Protein AF-A0A1R1SJZ9-F1 (afdb_monomer_lite)

Organism: NCBI:txid1331668

Foldseek 3Di:
DDPVVLLVVLVVLLVVLVVLVVQLVVLVVVLVVLVVVLVVVVVCVVVVHDDPPPPVNVVSVVSNVVSVVSSVVSLLVSLLSLLLLLQSLQLLLCCLLVVNDDDPLSSCLLPAPDADDPVSVVPADDQDVVLFVVLQVLVVCLDDPPPDDPPPVSVVSVVVSCVSLQLQQWDWDQDPVRGIGTHHHRHSSSSQSNQAGVCCVQQVHRDDDDPVVLVSSLVLADVVLSVQLVVLVVLLVLLVVLSVVLVVVVPDPDDDDPVRVVSNVVSVVSVSCNSVSSSSNSVSSSVCSVVSNVSNVVVVVD

Radius of gyration: 23.88 Å; chains: 1; bounding box: 53×63×73 Å

pLDDT: mean 87.99, std 10.99, range [37.38, 97.81]

Sequence (302 aa):
MTADEIDRFLSSMARASDLLLRESNAEEHRRDELNDLNEALIQRRANGQGSMADPDSVLLSVRLRLATDAATRQRNAAREFVSWWADAATVAWRGAALGTPVQYARLAGAAPETLLADEEFAALPKIDEHTRQLVELSASLASPPYPRPAKGDTEDLVAMTEDLASRSGLRIRVNNAGDVEAVEGEDPEARRCRLWGDFWVEHRIPALPGPEDLEELFTRAPSDIGTRLRAATKAVVGAVVAASRMDEMESKEAAWTAEEIEDYDRLMEQWCGLTVMLADYARIITKSLPALRSVGSEGASA

Structure (mmCIF, N/CA/C/O backbone):
data_AF-A0A1R1SJZ9-F1
#
_entry.id   AF-A0A1R1SJZ9-F1
#
loop_
_atom_site.group_PDB
_atom_site.id
_atom_site.type_symbol
_atom_site.label_atom_id
_atom_site.label_alt_id
_atom_site.label_comp_id
_atom_site.label_asym_id
_atom_site.label_entity_id
_atom_site.label_seq_id
_atom_site.pdbx_PDB_ins_code
_atom_site.Cartn_x
_atom_site.Cartn_y
_atom_site.Cartn_z
_atom_site.occupancy
_atom_site.B_iso_or_equiv
_atom_site.auth_seq_id
_atom_site.auth_comp_id
_atom_site.auth_asym_id
_atom_site.auth_atom_id
_atom_site.pdbx_PDB_model_num
ATOM 1 N N . MET A 1 1 ? -19.985 -2.431 13.659 1.00 87.25 1 MET A N 1
ATOM 2 C CA . MET A 1 1 ? -20.340 -3.457 12.654 1.00 87.25 1 MET A CA 1
ATOM 3 C C . MET A 1 1 ? -20.472 -4.805 13.339 1.00 87.25 1 MET A C 1
ATOM 5 O O . MET A 1 1 ? -19.803 -5.027 14.344 1.00 87.25 1 MET A O 1
ATOM 9 N N . THR A 1 2 ? -21.332 -5.680 12.828 1.00 91.25 2 THR A N 1
ATOM 10 C CA . THR A 1 2 ? -21.453 -7.072 13.291 1.00 91.25 2 THR A CA 1
ATOM 11 C C . THR A 1 2 ? -20.303 -7.934 12.755 1.00 91.25 2 THR A C 1
ATOM 13 O O . THR A 1 2 ? -19.638 -7.565 11.785 1.00 91.25 2 THR A O 1
ATOM 16 N N . ALA A 1 3 ? -20.064 -9.096 13.370 1.00 91.12 3 ALA A N 1
ATOM 17 C CA . ALA A 1 3 ? -19.046 -10.046 12.912 1.00 91.12 3 ALA A CA 1
ATOM 18 C C . ALA A 1 3 ? -19.272 -10.477 11.447 1.00 91.12 3 ALA A C 1
ATOM 20 O O . ALA A 1 3 ? -18.339 -10.445 10.646 1.00 91.12 3 ALA A O 1
ATOM 21 N N . ASP A 1 4 ? -20.523 -10.764 11.078 1.00 92.44 4 ASP A N 1
ATOM 22 C CA . ASP A 1 4 ? -20.905 -11.177 9.722 1.00 92.44 4 ASP A CA 1
ATOM 23 C C . ASP A 1 4 ? -20.733 -10.059 8.682 1.00 92.44 4 ASP A C 1
ATOM 25 O O . ASP A 1 4 ? -20.442 -10.314 7.511 1.00 92.44 4 ASP A O 1
ATOM 29 N N . GLU A 1 5 ? -20.933 -8.796 9.071 1.00 94.38 5 GLU A N 1
ATOM 30 C CA . GLU A 1 5 ? -20.647 -7.646 8.205 1.00 94.38 5 GLU A CA 1
ATOM 31 C C . GLU A 1 5 ? -19.151 -7.520 7.923 1.00 94.38 5 GLU A C 1
ATOM 33 O O . GLU A 1 5 ? -18.768 -7.333 6.769 1.00 94.38 5 GLU A O 1
ATOM 38 N N . ILE A 1 6 ? -18.315 -7.673 8.953 1.00 94.88 6 ILE A N 1
ATOM 39 C CA . ILE A 1 6 ? -16.854 -7.614 8.824 1.00 94.88 6 ILE A CA 1
ATOM 40 C C . ILE A 1 6 ? -16.356 -8.753 7.927 1.00 94.88 6 ILE A C 1
ATOM 42 O O . ILE A 1 6 ? -15.564 -8.515 7.016 1.00 94.88 6 ILE A O 1
ATOM 46 N N . ASP A 1 7 ? -16.858 -9.974 8.119 1.00 94.94 7 ASP A N 1
ATOM 47 C CA . ASP A 1 7 ? -16.424 -11.135 7.333 1.00 94.94 7 ASP A CA 1
ATOM 48 C C . ASP A 1 7 ? -16.806 -11.000 5.859 1.00 94.94 7 ASP A C 1
ATOM 50 O O . ASP A 1 7 ? -15.996 -11.290 4.972 1.00 94.94 7 ASP A O 1
ATOM 54 N N . ARG A 1 8 ? -18.020 -10.508 5.572 1.00 96.19 8 ARG A N 1
ATOM 55 C CA . ARG A 1 8 ? -18.454 -10.220 4.197 1.00 96.19 8 ARG A CA 1
ATOM 56 C C . ARG A 1 8 ? -17.623 -9.112 3.563 1.00 96.19 8 ARG A C 1
AT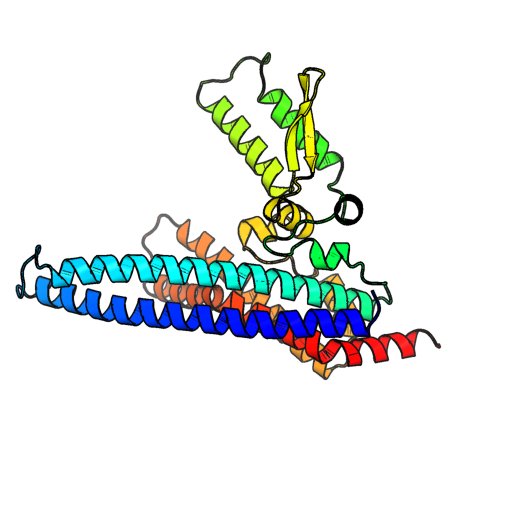OM 58 O O . ARG A 1 8 ? -17.246 -9.252 2.398 1.00 96.19 8 ARG A O 1
ATOM 65 N N . PHE A 1 9 ? -17.332 -8.052 4.316 1.00 95.75 9 PHE A N 1
ATOM 66 C CA . PHE A 1 9 ? -16.515 -6.932 3.860 1.00 95.75 9 PHE A CA 1
ATOM 67 C C . PHE A 1 9 ? -15.104 -7.399 3.480 1.00 95.75 9 PHE A C 1
ATOM 69 O O . PHE A 1 9 ? -14.718 -7.279 2.318 1.00 95.75 9 PHE A O 1
ATOM 76 N N . LEU A 1 10 ? -14.387 -8.056 4.398 1.00 96.94 10 LEU A N 1
ATOM 77 C CA . LEU A 1 10 ? -13.033 -8.565 4.147 1.00 96.94 10 LEU A CA 1
ATOM 78 C C . LEU A 1 10 ? -12.998 -9.636 3.052 1.00 96.94 10 LEU A C 1
ATOM 80 O O . LEU A 1 10 ? -12.082 -9.654 2.234 1.00 96.94 10 LEU A O 1
ATOM 84 N N . SER A 1 11 ? -14.014 -10.500 2.975 1.00 97.12 11 SER A N 1
ATOM 85 C CA . SER A 1 11 ? -14.128 -11.473 1.881 1.00 97.12 11 SER A CA 1
ATOM 86 C C . SER A 1 11 ? -14.332 -10.797 0.523 1.00 97.12 11 SER A C 1
ATOM 88 O O . SER A 1 11 ? -13.889 -11.319 -0.499 1.00 97.12 11 SER A O 1
ATOM 90 N N . SER A 1 12 ? -15.017 -9.650 0.485 1.00 97.12 12 SER A N 1
ATOM 91 C CA . SER A 1 12 ? -15.167 -8.857 -0.736 1.00 97.12 12 SER A CA 1
ATOM 92 C C . SER A 1 12 ? -13.863 -8.179 -1.133 1.00 97.12 12 SER A C 1
ATOM 94 O O . SER A 1 12 ? -13.496 -8.241 -2.305 1.00 97.12 12 SER A O 1
ATOM 96 N N . MET A 1 13 ? -13.134 -7.620 -0.164 1.00 97.44 13 MET A N 1
ATOM 97 C CA . MET A 1 13 ? -11.795 -7.074 -0.395 1.00 97.44 13 MET A CA 1
ATOM 98 C C . MET A 1 13 ? -10.850 -8.149 -0.927 1.00 97.44 13 MET A C 1
ATOM 100 O O . MET A 1 13 ? -10.198 -7.921 -1.932 1.00 97.44 13 MET A O 1
ATOM 104 N N . ALA A 1 14 ? -10.850 -9.352 -0.346 1.00 97.69 14 ALA A N 1
ATOM 105 C CA . ALA A 1 14 ? -10.024 -10.461 -0.821 1.00 97.69 14 ALA A CA 1
ATOM 106 C C . ALA A 1 14 ? -10.267 -10.779 -2.308 1.00 97.69 14 ALA A C 1
ATOM 108 O O . ALA A 1 14 ? -9.317 -10.921 -3.073 1.00 97.69 14 ALA A O 1
ATOM 109 N N . ARG A 1 15 ? -11.536 -10.836 -2.742 1.00 97.81 15 ARG A N 1
ATOM 110 C CA . ARG A 1 15 ? -11.885 -11.076 -4.155 1.00 97.81 15 ARG A CA 1
ATOM 111 C C . ARG A 1 15 ? -11.443 -9.937 -5.074 1.00 97.81 15 ARG A C 1
ATOM 113 O O . ARG A 1 15 ? -10.975 -10.208 -6.175 1.00 97.81 15 ARG A O 1
ATOM 120 N N . ALA A 1 16 ? -11.616 -8.690 -4.642 1.00 96.69 16 ALA A N 1
ATOM 121 C CA . ALA A 1 16 ? -11.205 -7.518 -5.411 1.00 96.69 16 ALA A CA 1
ATOM 122 C C . ALA A 1 16 ? -9.672 -7.420 -5.519 1.00 96.69 16 ALA A C 1
ATOM 124 O O . ALA A 1 16 ? -9.153 -7.215 -6.612 1.00 96.69 16 ALA A O 1
ATOM 125 N N . SER A 1 17 ? -8.949 -7.674 -4.426 1.00 96.75 17 SER A N 1
ATOM 126 C CA . SER A 1 17 ? -7.485 -7.766 -4.403 1.00 96.75 17 SER A CA 1
ATOM 127 C C . SER A 1 17 ? -6.975 -8.859 -5.338 1.00 96.75 17 SER A C 1
ATOM 129 O O . SER A 1 17 ? -6.055 -8.622 -6.113 1.00 96.75 17 SER A O 1
ATOM 131 N N . ASP A 1 18 ? -7.591 -10.047 -5.319 1.00 96.69 18 ASP A N 1
ATOM 132 C CA . ASP A 1 18 ? -7.216 -11.145 -6.217 1.00 96.69 18 ASP A CA 1
ATOM 133 C C . ASP A 1 18 ? -7.413 -10.780 -7.698 1.00 96.69 18 ASP A C 1
ATOM 135 O O . ASP A 1 18 ? -6.650 -11.244 -8.544 1.00 96.69 18 ASP A O 1
ATOM 139 N N . LEU A 1 19 ? -8.429 -9.974 -8.024 1.00 96.62 19 LEU A N 1
ATOM 140 C CA . LEU A 1 19 ? -8.647 -9.470 -9.380 1.00 96.62 19 LEU A CA 1
ATOM 141 C C . LEU A 1 19 ? -7.562 -8.458 -9.772 1.00 96.62 19 LEU A C 1
ATOM 143 O O . LEU A 1 19 ? -6.899 -8.662 -10.785 1.00 96.62 19 LEU A O 1
ATOM 147 N N . LEU A 1 20 ? -7.329 -7.434 -8.945 1.00 95.25 20 LEU A N 1
ATOM 148 C CA . LEU A 1 20 ? -6.328 -6.394 -9.214 1.00 95.25 20 LEU A CA 1
ATOM 149 C C . LEU A 1 20 ? -4.909 -6.959 -9.328 1.00 95.25 20 LEU A C 1
ATOM 151 O O . LEU A 1 20 ? -4.155 -6.548 -10.203 1.00 95.25 20 LEU A O 1
ATOM 155 N N . LEU A 1 21 ? -4.546 -7.940 -8.497 1.00 96.38 21 LEU A N 1
ATOM 156 C CA . LEU A 1 21 ? -3.250 -8.616 -8.601 1.00 96.38 21 LEU A CA 1
ATOM 157 C C . LEU A 1 21 ? -3.096 -9.358 -9.934 1.00 96.38 21 LEU A C 1
ATOM 159 O O . LEU A 1 21 ? -2.026 -9.328 -10.533 1.00 96.38 21 LEU A O 1
ATOM 163 N N . ARG A 1 22 ? -4.158 -10.005 -10.434 1.00 96.56 22 ARG A N 1
ATOM 164 C CA . ARG A 1 22 ? -4.118 -10.660 -11.753 1.00 96.56 22 ARG A CA 1
ATOM 165 C C . ARG A 1 22 ? -4.004 -9.648 -12.885 1.00 96.56 22 ARG A C 1
ATOM 167 O O . ARG A 1 22 ? -3.258 -9.899 -13.824 1.00 96.56 22 ARG A O 1
ATOM 174 N N . GLU A 1 23 ? -4.733 -8.538 -12.802 1.00 95.50 23 GLU A N 1
ATOM 175 C CA . GLU A 1 23 ? -4.658 -7.453 -13.786 1.00 95.50 23 GLU A CA 1
ATOM 176 C C . GLU A 1 23 ? -3.263 -6.814 -13.800 1.00 95.50 23 GLU A C 1
ATOM 178 O O . GLU A 1 23 ? -2.683 -6.647 -14.870 1.00 95.50 23 GLU A O 1
ATOM 183 N N . SER A 1 24 ? -2.679 -6.557 -12.625 1.00 94.56 24 SER A N 1
ATOM 184 C CA . SER A 1 24 ? -1.301 -6.071 -12.485 1.00 94.56 24 SER A CA 1
ATOM 185 C C . SER A 1 24 ? -0.297 -7.030 -13.125 1.00 94.56 24 SER A C 1
ATOM 187 O O . SER A 1 24 ? 0.498 -6.609 -13.959 1.00 94.56 24 SER A O 1
ATOM 189 N N . ASN A 1 25 ? -0.377 -8.327 -12.808 1.00 94.62 25 ASN A N 1
ATOM 190 C CA . ASN A 1 25 ? 0.527 -9.332 -13.375 1.00 94.62 25 ASN A CA 1
ATOM 191 C C . ASN A 1 25 ? 0.383 -9.455 -14.901 1.00 94.62 25 ASN A C 1
ATOM 193 O O . ASN A 1 25 ? 1.364 -9.700 -15.598 1.00 94.62 25 ASN A O 1
ATOM 197 N N . ALA A 1 26 ? -0.833 -9.303 -15.435 1.00 95.00 26 ALA A N 1
ATOM 198 C CA . ALA A 1 26 ? -1.068 -9.349 -16.876 1.00 95.00 26 ALA A CA 1
ATOM 199 C C . ALA A 1 26 ? -0.423 -8.156 -17.602 1.00 95.00 26 ALA A C 1
ATOM 201 O O . ALA A 1 26 ? 0.173 -8.336 -18.665 1.00 95.00 26 ALA A O 1
ATOM 202 N N . GLU A 1 27 ? -0.507 -6.953 -17.028 1.00 94.19 27 GLU A N 1
ATOM 203 C CA . GLU A 1 27 ? 0.146 -5.765 -17.590 1.00 94.19 27 GLU A CA 1
ATOM 204 C C . GLU A 1 27 ? 1.673 -5.807 -17.438 1.00 94.19 27 GLU A C 1
ATOM 206 O O . GLU A 1 27 ? 2.385 -5.396 -18.354 1.00 94.19 27 GLU A O 1
ATOM 211 N N . GLU A 1 28 ? 2.194 -6.353 -16.334 1.00 93.56 28 GLU A N 1
ATOM 212 C CA . GLU A 1 28 ? 3.632 -6.610 -16.174 1.00 93.56 28 GLU A CA 1
ATOM 213 C C . GLU A 1 28 ? 4.141 -7.584 -17.239 1.00 93.56 28 GLU A C 1
ATOM 215 O O . GLU A 1 28 ? 5.093 -7.268 -17.947 1.00 93.56 28 GLU A O 1
ATOM 220 N N . HIS A 1 29 ? 3.442 -8.702 -17.452 1.00 94.94 29 HIS A N 1
ATOM 221 C CA . HIS A 1 29 ? 3.811 -9.662 -18.490 1.00 94.94 29 HIS A CA 1
ATOM 222 C C . HIS A 1 29 ? 3.820 -9.028 -19.888 1.00 94.94 29 HIS A C 1
ATOM 224 O O . HIS A 1 29 ? 4.768 -9.198 -20.651 1.00 94.94 29 HIS A O 1
ATOM 230 N N . ARG A 1 30 ? 2.799 -8.223 -20.206 1.00 94.19 30 ARG A N 1
ATOM 231 C CA . ARG A 1 30 ? 2.724 -7.479 -21.470 1.00 94.19 30 ARG A CA 1
ATOM 232 C C . ARG A 1 30 ? 3.883 -6.490 -21.635 1.00 94.19 30 ARG A C 1
ATOM 234 O O . ARG A 1 30 ? 4.387 -6.316 -22.748 1.00 94.19 30 ARG A O 1
ATOM 241 N N . ARG A 1 31 ? 4.267 -5.785 -20.566 1.00 95.69 31 ARG A N 1
ATOM 242 C CA . ARG A 1 31 ? 5.423 -4.877 -20.569 1.00 95.69 31 ARG A CA 1
ATOM 243 C C . ARG A 1 31 ? 6.701 -5.656 -20.863 1.00 95.69 31 ARG A C 1
ATOM 245 O O . ARG A 1 31 ? 7.465 -5.215 -21.716 1.00 95.69 31 ARG A O 1
ATOM 252 N N . ASP A 1 32 ? 6.899 -6.791 -20.202 1.00 95.88 32 ASP A N 1
ATOM 253 C CA . ASP A 1 32 ? 8.109 -7.605 -20.332 1.00 95.88 32 ASP A CA 1
ATOM 254 C C . ASP A 1 32 ? 8.244 -8.174 -21.752 1.00 95.88 32 ASP A C 1
ATOM 256 O O . ASP A 1 32 ? 9.287 -8.009 -22.377 1.00 95.88 32 ASP A O 1
ATOM 260 N N . GLU A 1 33 ? 7.156 -8.685 -22.342 1.00 96.06 33 GLU A N 1
ATOM 261 C CA . GLU A 1 33 ? 7.137 -9.117 -23.749 1.00 96.06 33 GLU A CA 1
ATOM 262 C C . GLU A 1 33 ? 7.560 -7.996 -24.717 1.00 96.06 33 GLU A C 1
ATOM 264 O O . GLU A 1 33 ? 8.323 -8.210 -25.663 1.00 96.06 33 GLU A O 1
ATOM 269 N N . LEU A 1 34 ? 7.055 -6.775 -24.507 1.00 94.38 34 LEU A N 1
ATOM 270 C CA . LEU A 1 34 ? 7.412 -5.623 -25.338 1.00 94.38 34 LEU A CA 1
ATOM 271 C C . LEU A 1 34 ? 8.847 -5.152 -25.083 1.00 94.38 34 LEU A C 1
ATOM 273 O O . LEU A 1 34 ? 9.485 -4.649 -26.014 1.00 94.38 34 LEU A O 1
ATOM 277 N N . ASN A 1 35 ? 9.343 -5.304 -23.855 1.00 94.56 35 ASN A N 1
ATOM 278 C CA . ASN A 1 35 ? 10.715 -4.982 -23.495 1.00 94.56 35 ASN A CA 1
ATOM 279 C C . ASN A 1 35 ? 11.693 -5.933 -24.193 1.00 94.56 35 ASN A C 1
ATOM 281 O O . ASN A 1 35 ? 12.588 -5.457 -24.886 1.00 94.56 35 ASN A O 1
ATOM 285 N N . ASP A 1 36 ? 11.444 -7.242 -24.143 1.00 95.38 36 ASP A N 1
ATOM 286 C CA . ASP A 1 36 ? 12.254 -8.265 -24.817 1.00 95.38 36 ASP A CA 1
ATOM 287 C C . ASP A 1 36 ? 12.340 -8.015 -26.331 1.00 95.38 36 ASP A C 1
ATOM 289 O O . ASP A 1 36 ? 13.410 -8.084 -26.948 1.00 95.38 36 ASP A O 1
ATOM 293 N N . LEU A 1 37 ? 11.208 -7.666 -26.954 1.00 93.25 37 LEU A N 1
ATOM 294 C CA . LEU A 1 37 ? 11.170 -7.295 -28.370 1.00 93.25 37 LEU A CA 1
ATOM 295 C C . LEU A 1 37 ? 12.007 -6.040 -28.649 1.00 93.25 37 LEU A C 1
ATOM 297 O O . LEU A 1 37 ? 12.700 -5.969 -29.670 1.00 93.25 37 LEU A O 1
ATOM 301 N N . ASN A 1 38 ? 11.942 -5.043 -27.766 1.00 90.31 38 ASN A N 1
ATOM 302 C CA . ASN A 1 38 ? 12.682 -3.797 -27.918 1.00 90.31 38 ASN A CA 1
ATOM 303 C C . ASN A 1 38 ? 14.192 -4.010 -27.730 1.00 90.31 38 ASN A C 1
ATOM 305 O O . ASN A 1 38 ? 14.975 -3.525 -28.548 1.00 90.31 38 ASN A O 1
ATOM 309 N N . GLU A 1 39 ? 14.602 -4.798 -26.738 1.00 91.56 39 GLU A N 1
ATOM 310 C CA . GLU A 1 39 ? 15.994 -5.202 -26.518 1.00 91.56 39 GLU A CA 1
ATOM 311 C C . GLU A 1 39 ? 16.553 -5.977 -27.715 1.00 91.56 39 GLU A C 1
ATOM 313 O O . GLU A 1 39 ? 17.632 -5.654 -28.220 1.00 91.56 39 GLU A O 1
ATOM 318 N N . ALA A 1 40 ? 15.784 -6.919 -28.271 1.00 89.81 40 ALA A N 1
ATOM 319 C CA . ALA A 1 40 ? 16.176 -7.636 -29.481 1.00 89.81 40 ALA A CA 1
ATOM 320 C C . ALA A 1 40 ? 16.382 -6.690 -30.682 1.00 89.81 40 ALA A C 1
ATOM 322 O O . ALA A 1 40 ? 17.312 -6.881 -31.475 1.00 89.81 40 ALA A O 1
ATOM 323 N N . LEU A 1 41 ? 15.552 -5.648 -30.828 1.00 87.00 41 LEU A N 1
ATOM 324 C CA . LEU A 1 41 ? 15.735 -4.626 -31.867 1.00 87.00 41 LEU A CA 1
ATOM 325 C C . LEU A 1 41 ? 16.945 -3.720 -31.612 1.00 87.00 41 LEU A C 1
ATOM 327 O O . LEU A 1 41 ? 17.597 -3.305 -32.575 1.00 87.00 41 LEU A O 1
ATOM 331 N N . ILE A 1 42 ? 17.242 -3.388 -30.354 1.00 86.25 42 ILE A N 1
ATOM 332 C CA . ILE A 1 42 ? 18.444 -2.630 -29.980 1.00 86.25 42 ILE A CA 1
ATOM 333 C C . ILE A 1 42 ? 19.689 -3.451 -30.320 1.00 86.25 42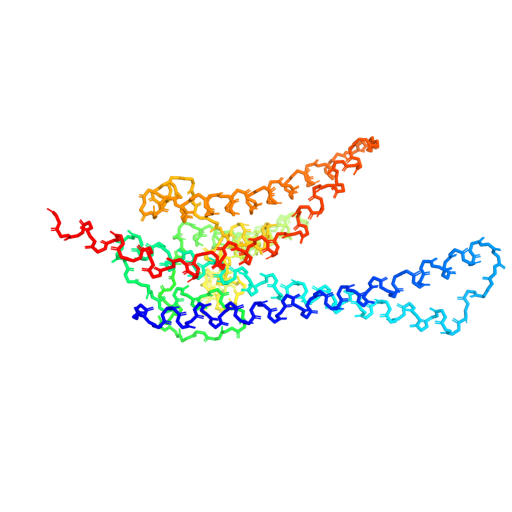 ILE A C 1
ATOM 335 O O . ILE A 1 42 ? 20.592 -2.940 -30.982 1.00 86.25 42 ILE A O 1
ATOM 339 N N . GLN A 1 43 ? 19.698 -4.742 -29.983 1.00 86.19 43 GLN A N 1
ATOM 340 C CA . GLN A 1 43 ? 20.819 -5.635 -30.267 1.00 86.19 43 GLN A CA 1
ATOM 341 C C . GLN A 1 43 ? 21.058 -5.809 -31.773 1.00 86.19 43 GLN A C 1
ATOM 343 O O . GLN A 1 43 ? 22.197 -5.772 -32.239 1.00 86.19 43 GLN A O 1
ATOM 348 N N . ARG A 1 44 ? 19.992 -5.942 -32.576 1.00 85.19 44 ARG A N 1
ATOM 349 C CA . ARG A 1 44 ? 20.107 -5.971 -34.048 1.00 85.19 44 ARG A CA 1
ATOM 350 C C . ARG A 1 44 ? 20.723 -4.684 -34.597 1.00 85.19 44 ARG A C 1
ATOM 352 O O . ARG A 1 44 ? 21.618 -4.750 -35.439 1.00 85.19 44 ARG A O 1
ATOM 359 N N . ARG A 1 45 ? 20.307 -3.527 -34.075 1.00 82.06 45 ARG A N 1
ATOM 360 C CA . ARG A 1 45 ? 20.870 -2.223 -34.457 1.00 82.06 45 ARG A CA 1
ATOM 361 C C . ARG A 1 45 ? 22.332 -2.073 -34.053 1.00 82.06 45 ARG A C 1
ATOM 363 O O . ARG A 1 45 ? 23.121 -1.599 -34.867 1.00 82.06 45 ARG A O 1
ATOM 370 N N . ALA A 1 46 ? 22.707 -2.519 -32.855 1.00 83.94 46 ALA A N 1
ATOM 371 C CA . ALA A 1 46 ? 24.100 -2.544 -32.406 1.00 83.94 46 ALA A CA 1
ATOM 372 C C . ALA A 1 46 ? 24.987 -3.381 -33.347 1.00 83.94 46 ALA A C 1
ATOM 374 O O . ALA A 1 46 ? 26.131 -3.020 -33.611 1.00 83.94 46 ALA A O 1
ATOM 375 N N . ASN A 1 47 ? 24.421 -4.433 -33.945 1.00 87.38 47 ASN A N 1
ATOM 376 C CA . ASN A 1 47 ? 25.073 -5.271 -34.953 1.00 87.38 47 ASN A CA 1
ATOM 377 C C . ASN A 1 47 ? 25.024 -4.691 -36.386 1.00 87.38 47 ASN A C 1
ATOM 379 O O . ASN A 1 47 ? 25.316 -5.402 -37.349 1.00 87.38 47 ASN A O 1
ATOM 383 N N . GLY A 1 48 ? 24.631 -3.424 -36.559 1.00 80.38 48 GLY A N 1
ATOM 384 C CA . GLY A 1 48 ? 24.559 -2.749 -37.861 1.00 80.38 48 GLY A CA 1
ATOM 385 C C . GLY A 1 48 ? 23.371 -3.166 -38.734 1.00 80.38 48 GLY A C 1
ATOM 386 O O . GLY A 1 48 ? 23.338 -2.841 -39.921 1.00 80.38 48 GLY A O 1
ATOM 387 N N . GLN A 1 49 ? 22.393 -3.886 -38.176 1.00 75.81 49 GLN A N 1
ATOM 388 C CA . GLN A 1 49 ? 21.200 -4.336 -38.890 1.00 75.81 49 GLN A CA 1
ATOM 389 C C . GLN A 1 49 ? 20.003 -3.439 -38.540 1.00 75.81 49 GLN A C 1
ATOM 391 O O . GLN A 1 49 ? 19.436 -3.538 -37.453 1.00 75.81 49 GLN A O 1
ATOM 396 N N . GLY A 1 50 ? 19.597 -2.576 -39.478 1.00 69.00 50 GLY A N 1
ATOM 397 C CA . GLY A 1 50 ? 18.375 -1.763 -39.381 1.00 69.00 50 GLY A CA 1
ATOM 398 C C . GLY A 1 50 ? 18.595 -0.251 -39.497 1.00 69.00 50 GLY A C 1
ATOM 399 O O . GLY A 1 50 ? 19.722 0.233 -39.555 1.00 69.00 50 GLY A O 1
ATOM 400 N N . SER A 1 51 ? 17.492 0.499 -39.544 1.00 73.75 51 SER A N 1
ATOM 401 C CA . SER A 1 51 ? 17.473 1.969 -39.585 1.00 73.75 51 SER A CA 1
ATOM 402 C C . SER A 1 51 ? 17.041 2.542 -38.234 1.00 73.75 51 SER A C 1
ATOM 404 O O . SER A 1 51 ? 16.164 1.988 -37.575 1.00 73.75 51 SER A O 1
ATOM 406 N N . MET A 1 52 ? 17.615 3.682 -37.832 1.00 65.38 52 MET A N 1
ATOM 407 C CA . MET A 1 52 ? 17.189 4.421 -36.631 1.00 65.38 52 MET A CA 1
ATOM 408 C C . MET A 1 52 ? 15.754 4.959 -36.730 1.00 65.38 52 MET A C 1
ATOM 410 O O . MET A 1 52 ? 15.109 5.151 -35.704 1.00 65.38 52 MET A O 1
ATOM 414 N N . ALA A 1 53 ? 15.262 5.195 -37.947 1.00 72.88 53 ALA A N 1
ATOM 415 C CA . ALA A 1 53 ? 13.956 5.799 -38.210 1.00 72.88 53 ALA A CA 1
ATOM 416 C C . ALA A 1 53 ? 12.951 4.801 -38.809 1.00 72.88 53 ALA A C 1
ATOM 418 O O . ALA A 1 53 ? 12.055 5.192 -39.554 1.00 72.88 53 ALA A O 1
ATOM 419 N N . ASP A 1 54 ? 13.123 3.509 -38.525 1.00 84.06 54 ASP A N 1
ATOM 420 C CA . ASP A 1 54 ? 12.174 2.484 -38.943 1.00 84.06 54 ASP A CA 1
ATOM 421 C C . ASP A 1 54 ? 10.817 2.661 -38.218 1.00 84.06 54 ASP A C 1
ATOM 423 O O . ASP A 1 54 ? 10.792 2.675 -36.979 1.00 84.06 54 ASP A O 1
ATOM 427 N N . PRO A 1 55 ? 9.690 2.822 -38.943 1.00 85.75 55 PRO A N 1
ATOM 428 C CA . PRO A 1 55 ? 8.378 3.054 -38.338 1.00 85.75 55 PRO A CA 1
ATOM 429 C C . PRO A 1 55 ? 7.935 1.960 -37.361 1.00 85.75 55 PRO A C 1
ATOM 431 O O . PRO A 1 55 ? 7.313 2.280 -36.347 1.00 85.75 55 PRO A O 1
ATOM 434 N N . ASP A 1 56 ? 8.285 0.697 -37.617 1.00 86.44 56 ASP A N 1
ATOM 435 C CA . ASP A 1 56 ? 7.910 -0.424 -36.747 1.00 86.44 56 ASP A CA 1
ATOM 436 C C . ASP A 1 56 ? 8.672 -0.375 -35.416 1.00 86.44 56 ASP A C 1
ATOM 438 O O . ASP A 1 56 ? 8.082 -0.553 -34.348 1.00 86.44 56 ASP A O 1
ATOM 442 N N . SER A 1 57 ? 9.961 -0.027 -35.455 1.00 85.62 57 SER A N 1
ATOM 443 C CA . SER A 1 57 ? 10.753 0.270 -34.256 1.00 85.62 57 SER A CA 1
ATOM 444 C C . SER A 1 57 ? 10.174 1.437 -33.442 1.00 85.62 57 SER A C 1
ATOM 446 O O . SER A 1 57 ? 10.108 1.363 -32.213 1.00 85.62 57 SER A O 1
ATOM 448 N N . VAL A 1 58 ? 9.752 2.525 -34.099 1.00 89.00 58 VAL A N 1
ATOM 449 C CA . VAL A 1 58 ? 9.132 3.673 -33.408 1.00 89.00 58 VAL A CA 1
ATOM 450 C C . VAL A 1 58 ? 7.784 3.282 -32.797 1.00 89.00 58 VAL A C 1
ATOM 452 O O . VAL A 1 58 ? 7.476 3.666 -31.670 1.00 89.00 58 VAL A O 1
ATOM 455 N N . LEU A 1 59 ? 6.975 2.486 -33.497 1.00 91.12 59 LEU A N 1
ATOM 456 C CA . LEU A 1 59 ? 5.716 1.985 -32.955 1.00 91.12 59 LEU A CA 1
ATOM 457 C C . LEU A 1 59 ? 5.945 1.083 -31.734 1.00 91.12 59 LEU A C 1
ATOM 459 O O . LEU A 1 59 ? 5.198 1.183 -30.758 1.00 91.12 59 LEU A O 1
ATOM 463 N N . LEU A 1 60 ? 6.969 0.226 -31.767 1.00 92.50 60 LEU A N 1
ATOM 464 C CA . LEU A 1 60 ? 7.315 -0.630 -30.636 1.00 92.50 60 LEU A CA 1
ATOM 465 C C . LEU A 1 60 ? 7.708 0.192 -29.406 1.00 92.50 60 LEU A C 1
ATOM 467 O O . LEU A 1 60 ? 7.197 -0.082 -28.324 1.00 92.50 60 LEU A O 1
ATOM 471 N N . SER A 1 61 ? 8.536 1.229 -29.561 1.00 90.62 61 SER A N 1
ATOM 472 C CA . SER A 1 61 ? 8.934 2.076 -28.429 1.00 90.62 61 SER A CA 1
ATOM 473 C C . SER A 1 61 ? 7.746 2.833 -27.824 1.00 90.62 61 SER A C 1
ATOM 475 O O . SER A 1 61 ? 7.625 2.925 -26.601 1.00 90.62 61 SER A O 1
ATOM 477 N N . VAL A 1 62 ? 6.809 3.305 -28.656 1.00 93.69 62 VAL A N 1
ATOM 478 C CA . VAL A 1 62 ? 5.551 3.909 -28.185 1.00 93.69 62 VAL A CA 1
ATOM 479 C C . VAL A 1 62 ? 4.701 2.893 -27.418 1.00 93.69 62 VAL A C 1
ATOM 481 O O . VAL A 1 62 ? 4.167 3.227 -26.360 1.00 93.69 62 VAL A O 1
ATOM 484 N N . ARG A 1 63 ? 4.576 1.655 -27.917 1.00 95.62 63 ARG A N 1
ATOM 485 C CA . ARG A 1 63 ? 3.827 0.581 -27.241 1.00 95.62 63 ARG A CA 1
ATOM 486 C C . ARG A 1 63 ? 4.460 0.184 -25.914 1.00 95.62 63 ARG A C 1
ATOM 488 O O . ARG A 1 63 ? 3.723 0.022 -24.947 1.00 95.62 63 ARG A O 1
ATOM 495 N N . LEU A 1 64 ? 5.785 0.066 -25.869 1.00 95.25 64 LEU A N 1
ATOM 496 C CA . LEU A 1 64 ? 6.525 -0.230 -24.648 1.00 95.25 64 LEU A CA 1
ATOM 497 C C . LEU A 1 64 ? 6.281 0.855 -23.599 1.00 95.25 64 LEU A C 1
ATOM 499 O O . LEU A 1 64 ? 5.893 0.530 -22.486 1.00 95.25 64 LEU A O 1
ATOM 503 N N . ARG A 1 65 ? 6.382 2.140 -23.968 1.00 95.44 65 ARG A N 1
ATOM 504 C CA . ARG A 1 65 ? 6.076 3.246 -23.044 1.00 95.44 65 ARG A CA 1
ATOM 505 C C . ARG A 1 65 ? 4.661 3.141 -22.468 1.00 95.44 65 ARG A C 1
ATOM 507 O O . ARG A 1 65 ? 4.489 3.245 -21.261 1.00 95.44 65 ARG A O 1
ATOM 514 N N . LEU A 1 66 ? 3.657 2.907 -23.318 1.00 96.12 66 LEU A N 1
ATOM 515 C CA . LEU A 1 66 ? 2.269 2.756 -22.865 1.00 96.12 66 LEU A CA 1
ATOM 516 C C . LEU A 1 66 ? 2.086 1.551 -21.930 1.00 96.12 66 LEU A C 1
ATOM 518 O O . LEU A 1 66 ? 1.335 1.651 -20.964 1.00 96.12 66 LEU A O 1
ATOM 522 N N . ALA A 1 67 ? 2.762 0.433 -22.204 1.00 95.38 67 ALA A N 1
ATOM 523 C CA . ALA A 1 67 ? 2.724 -0.746 -21.344 1.00 95.38 67 ALA A CA 1
ATOM 524 C C . ALA A 1 67 ? 3.426 -0.498 -20.000 1.00 95.38 67 ALA A C 1
ATOM 526 O O . ALA A 1 67 ? 2.892 -0.873 -18.963 1.00 95.38 67 ALA A O 1
ATOM 527 N N . THR A 1 68 ? 4.563 0.202 -19.989 1.00 95.25 68 THR A N 1
ATOM 528 C CA . THR A 1 68 ? 5.252 0.611 -18.755 1.00 95.25 68 THR A CA 1
ATOM 529 C C . THR A 1 68 ? 4.376 1.516 -17.891 1.00 95.25 68 THR A C 1
ATOM 531 O O . THR A 1 68 ? 4.267 1.288 -16.683 1.00 95.25 68 THR A O 1
ATOM 534 N N . ASP A 1 69 ? 3.706 2.503 -18.494 1.00 95.62 69 ASP A N 1
ATOM 535 C CA . ASP A 1 69 ? 2.778 3.390 -17.784 1.00 95.62 69 ASP A CA 1
ATOM 536 C C . ASP A 1 69 ? 1.589 2.604 -17.205 1.00 95.62 69 ASP A C 1
ATOM 538 O O . ASP A 1 69 ? 1.207 2.812 -16.051 1.00 95.62 69 ASP A O 1
ATOM 542 N N . ALA A 1 70 ? 1.010 1.687 -17.989 1.00 94.69 70 ALA A N 1
ATOM 543 C CA . ALA A 1 70 ? -0.111 0.851 -17.564 1.00 94.69 70 ALA A CA 1
ATOM 544 C C . ALA A 1 70 ? 0.277 -0.096 -16.419 1.00 94.69 70 ALA A C 1
ATOM 546 O O . ALA A 1 70 ? -0.395 -0.097 -15.386 1.00 94.69 70 ALA A O 1
ATOM 547 N N . ALA A 1 71 ? 1.388 -0.825 -16.557 1.00 93.94 71 ALA A N 1
ATOM 548 C CA . ALA A 1 71 ? 1.912 -1.721 -15.529 1.00 93.94 71 ALA A CA 1
ATOM 549 C C . ALA A 1 71 ? 2.212 -0.962 -14.230 1.00 93.94 71 ALA A C 1
ATOM 551 O O . ALA A 1 71 ? 1.805 -1.388 -13.153 1.00 93.94 71 ALA A O 1
ATOM 552 N N . THR A 1 72 ? 2.839 0.217 -14.321 1.00 93.44 72 THR A N 1
ATOM 553 C CA . THR A 1 72 ? 3.135 1.048 -13.143 1.00 93.44 72 THR A CA 1
ATOM 554 C C . THR A 1 72 ? 1.859 1.489 -12.430 1.00 93.44 72 THR A C 1
ATOM 556 O O . THR A 1 72 ? 1.763 1.372 -11.208 1.00 93.44 72 THR A O 1
ATOM 559 N N . ARG A 1 73 ? 0.853 1.967 -13.176 1.00 93.75 73 ARG A N 1
ATOM 560 C CA . ARG A 1 73 ? -0.429 2.392 -12.595 1.00 93.75 73 ARG A CA 1
ATOM 561 C C . ARG A 1 73 ? -1.180 1.230 -11.955 1.00 93.75 73 ARG A C 1
ATOM 563 O O . ARG A 1 73 ? -1.675 1.401 -10.846 1.00 93.75 73 ARG A O 1
ATOM 570 N N . GLN A 1 74 ? -1.235 0.071 -12.612 1.00 93.44 74 GLN A N 1
ATOM 571 C CA . GLN A 1 74 ? -1.917 -1.104 -12.068 1.00 93.44 74 GLN A CA 1
ATOM 572 C C . GLN A 1 74 ? -1.212 -1.657 -10.834 1.00 93.44 74 GLN A C 1
ATOM 574 O O . GLN A 1 74 ? -1.868 -1.930 -9.832 1.00 93.44 74 GLN A O 1
ATOM 579 N N . ARG A 1 75 ? 0.122 -1.726 -10.852 1.00 93.19 75 ARG A N 1
ATOM 580 C CA . ARG A 1 75 ? 0.916 -2.125 -9.687 1.00 93.19 75 ARG A CA 1
ATOM 581 C C . ARG A 1 75 ? 0.672 -1.198 -8.501 1.00 93.19 75 ARG A C 1
ATOM 583 O O . ARG A 1 75 ? 0.464 -1.672 -7.385 1.00 93.19 75 ARG A O 1
ATOM 590 N N . ASN A 1 76 ? 0.665 0.115 -8.737 1.00 92.69 76 ASN A N 1
ATOM 591 C CA . ASN A 1 76 ? 0.384 1.095 -7.693 1.00 92.69 76 ASN A CA 1
ATOM 592 C C . ASN A 1 76 ? -1.046 0.924 -7.167 1.00 92.69 76 ASN A C 1
ATOM 594 O O . ASN A 1 76 ? -1.213 0.736 -5.970 1.00 92.69 76 ASN A O 1
ATOM 598 N N . ALA A 1 77 ? -2.059 0.877 -8.037 1.00 93.31 77 ALA A N 1
ATOM 599 C CA . ALA A 1 77 ? -3.455 0.686 -7.638 1.00 93.31 77 ALA A CA 1
ATOM 600 C C . ALA A 1 77 ? -3.676 -0.617 -6.847 1.00 93.31 77 ALA A C 1
ATOM 602 O O . ALA A 1 77 ? -4.335 -0.608 -5.805 1.00 93.31 77 ALA A O 1
ATOM 603 N N . ALA A 1 78 ? -3.075 -1.726 -7.291 1.00 95.62 78 ALA A N 1
ATOM 604 C CA . ALA A 1 78 ? -3.103 -2.998 -6.579 1.00 95.62 78 ALA A CA 1
ATOM 605 C C . ALA A 1 78 ? -2.449 -2.877 -5.196 1.00 95.62 78 ALA A C 1
ATOM 607 O O . ALA A 1 78 ? -3.022 -3.345 -4.212 1.00 95.62 78 ALA A O 1
ATOM 608 N N . ARG A 1 79 ? -1.294 -2.204 -5.095 1.00 94.81 79 ARG A N 1
ATOM 609 C CA . ARG A 1 79 ? -0.622 -1.950 -3.814 1.00 94.81 79 ARG A CA 1
ATOM 610 C C . ARG A 1 79 ? -1.488 -1.122 -2.878 1.00 94.81 79 ARG A C 1
ATOM 612 O O . ARG A 1 79 ? -1.657 -1.515 -1.732 1.00 94.81 79 ARG A O 1
ATOM 619 N N . GLU A 1 80 ? -2.078 -0.030 -3.354 1.00 94.44 80 GLU A N 1
ATOM 620 C CA . GLU A 1 80 ? -2.945 0.821 -2.532 1.00 94.44 80 GLU A CA 1
ATOM 621 C C . GLU A 1 80 ? -4.160 0.053 -1.999 1.00 94.44 80 GLU A C 1
ATOM 623 O O . GLU A 1 80 ? -4.483 0.135 -0.811 1.00 94.44 80 GLU A O 1
ATOM 628 N N . PHE A 1 81 ? -4.805 -0.742 -2.854 1.00 96.00 81 PHE A N 1
ATOM 629 C CA . PHE A 1 81 ? -5.968 -1.532 -2.465 1.00 96.00 81 PHE A CA 1
ATOM 630 C C . PHE A 1 81 ? -5.607 -2.668 -1.496 1.00 96.00 81 PHE A C 1
ATOM 632 O O . PHE A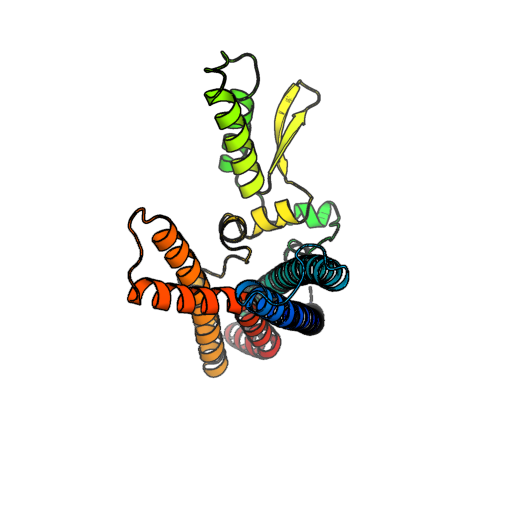 1 81 ? -6.297 -2.885 -0.498 1.00 96.00 81 PHE A O 1
ATOM 639 N N . VAL A 1 82 ? -4.508 -3.384 -1.749 1.00 97.12 82 VAL A N 1
ATOM 640 C CA . VAL A 1 82 ? -4.026 -4.452 -0.861 1.00 97.12 82 VAL A CA 1
ATOM 641 C C . VAL A 1 82 ? -3.578 -3.889 0.488 1.00 97.12 82 VAL A C 1
ATOM 643 O O . VAL A 1 82 ? -3.876 -4.489 1.517 1.00 97.12 82 VAL A O 1
ATOM 646 N N . SER A 1 83 ? -2.928 -2.725 0.505 1.00 96.50 83 SER A N 1
ATOM 647 C CA . SER A 1 83 ? -2.574 -1.989 1.722 1.00 96.50 83 SER A CA 1
ATOM 648 C C . SER A 1 83 ? -3.811 -1.667 2.561 1.00 96.50 83 SER A C 1
ATOM 650 O O . SER A 1 83 ? -3.838 -1.947 3.761 1.00 96.50 83 SER A O 1
ATOM 652 N N . TRP A 1 84 ? -4.880 -1.180 1.925 1.00 96.00 84 TRP A N 1
ATOM 653 C CA . TRP A 1 84 ? -6.163 -0.971 2.595 1.00 96.00 84 TRP A CA 1
ATOM 654 C C . TRP A 1 84 ? -6.758 -2.276 3.148 1.00 96.00 84 TRP A C 1
ATOM 656 O O . TRP A 1 84 ? -7.218 -2.318 4.290 1.00 96.00 84 TRP A O 1
ATOM 666 N N . TRP A 1 85 ? -6.709 -3.368 2.383 1.00 97.44 85 TRP A N 1
ATOM 667 C CA . TRP A 1 85 ? -7.183 -4.673 2.847 1.00 97.44 85 TRP A CA 1
ATOM 668 C C . TRP A 1 85 ? -6.379 -5.218 4.032 1.00 97.44 85 TRP A C 1
ATOM 670 O O . TRP A 1 85 ? -6.974 -5.712 4.991 1.00 97.44 85 TRP A O 1
ATOM 680 N N . ALA A 1 86 ? -5.052 -5.107 4.000 1.00 97.19 86 ALA A N 1
ATOM 681 C CA . ALA A 1 86 ? -4.180 -5.533 5.088 1.00 97.19 86 ALA A CA 1
ATOM 682 C C . ALA A 1 86 ? -4.464 -4.756 6.381 1.00 97.19 86 ALA A C 1
ATOM 684 O O . ALA A 1 86 ? -4.578 -5.364 7.449 1.00 97.19 86 ALA A O 1
ATOM 685 N N . ASP A 1 87 ? -4.662 -3.441 6.286 1.00 95.88 87 ASP A N 1
ATOM 686 C CA . ASP A 1 87 ? -5.079 -2.606 7.413 1.00 95.88 87 ASP A CA 1
ATOM 687 C C . ASP A 1 87 ? -6.452 -3.025 7.956 1.00 95.88 87 ASP A C 1
ATOM 689 O O . ASP A 1 87 ? -6.582 -3.328 9.143 1.00 95.88 87 ASP A O 1
ATOM 693 N N . ALA A 1 88 ? -7.462 -3.138 7.089 1.00 95.75 88 ALA A N 1
ATOM 694 C CA . ALA A 1 88 ? -8.812 -3.531 7.485 1.00 95.75 88 ALA A CA 1
ATOM 695 C C . ALA A 1 88 ? -8.839 -4.914 8.158 1.00 95.75 88 ALA A C 1
ATOM 697 O O . ALA A 1 88 ? -9.511 -5.107 9.176 1.00 95.75 88 ALA A O 1
ATOM 698 N N . ALA A 1 89 ? -8.075 -5.872 7.625 1.00 96.56 89 ALA A N 1
ATOM 699 C CA . ALA A 1 89 ? -7.920 -7.197 8.212 1.00 96.56 89 ALA A CA 1
ATOM 700 C C . ALA A 1 89 ? -7.260 -7.115 9.598 1.00 96.56 89 ALA A C 1
ATOM 702 O O . ALA A 1 89 ? -7.748 -7.725 10.548 1.00 96.56 89 ALA A O 1
ATOM 703 N N . THR A 1 90 ? -6.207 -6.312 9.746 1.00 95.12 90 THR A N 1
ATOM 704 C CA . THR A 1 90 ? -5.506 -6.105 11.024 1.00 95.12 90 THR A CA 1
ATOM 705 C C . THR A 1 90 ? -6.407 -5.466 12.078 1.00 95.12 90 THR A C 1
ATOM 707 O O . THR A 1 90 ? -6.441 -5.921 13.222 1.00 95.12 90 THR A O 1
ATOM 710 N N . VAL A 1 91 ? -7.182 -4.445 11.705 1.00 94.44 91 VAL A N 1
ATOM 711 C CA . VAL A 1 91 ? -8.169 -3.810 12.593 1.00 94.44 91 VAL A CA 1
ATOM 712 C C . VAL A 1 91 ? -9.220 -4.827 13.035 1.00 94.44 91 VAL A C 1
ATOM 714 O O . VAL A 1 91 ? -9.558 -4.891 14.216 1.00 94.44 91 VAL A O 1
ATOM 717 N N . ALA A 1 92 ? -9.705 -5.660 12.113 1.00 94.69 92 ALA A N 1
ATOM 718 C CA . ALA A 1 92 ? -10.659 -6.711 12.435 1.00 94.69 92 ALA A CA 1
ATOM 719 C C . ALA A 1 92 ? -10.072 -7.784 13.363 1.00 94.69 92 ALA A C 1
ATOM 721 O O . ALA A 1 92 ? -10.754 -8.230 14.286 1.00 94.69 92 ALA A O 1
ATOM 722 N N . TRP A 1 93 ? -8.810 -8.170 13.156 1.00 94.31 93 TRP A N 1
ATOM 723 C CA . TRP A 1 93 ? -8.097 -9.096 14.034 1.00 94.31 93 TRP A CA 1
ATOM 724 C C . TRP A 1 93 ? -7.925 -8.522 15.439 1.00 94.31 93 TRP A C 1
ATOM 726 O O . TRP A 1 93 ? -8.279 -9.196 16.405 1.00 94.31 93 TRP A O 1
ATOM 736 N N . ARG A 1 94 ? -7.473 -7.268 15.562 1.00 92.88 94 ARG A N 1
ATOM 737 C CA . ARG A 1 94 ? -7.396 -6.559 16.848 1.00 92.88 94 ARG A CA 1
ATOM 738 C C . ARG A 1 94 ? -8.758 -6.512 17.539 1.00 92.88 94 ARG A C 1
ATOM 740 O O . ARG A 1 94 ? -8.852 -6.876 18.705 1.00 92.88 94 ARG A O 1
ATOM 747 N N . GLY A 1 95 ? -9.816 -6.154 16.811 1.00 91.81 95 GLY A N 1
ATOM 748 C CA . GLY A 1 95 ? -11.183 -6.150 17.338 1.00 91.81 95 GLY A CA 1
ATOM 749 C C . GLY A 1 95 ? -11.629 -7.518 17.859 1.00 91.81 95 GLY A C 1
ATOM 750 O O . GLY A 1 95 ? -12.171 -7.623 18.956 1.00 91.81 95 GLY A O 1
ATOM 751 N N . ALA A 1 96 ? -11.338 -8.587 17.112 1.00 91.38 96 ALA A N 1
ATOM 752 C CA . ALA A 1 96 ? -11.641 -9.957 17.520 1.00 91.38 96 ALA A CA 1
ATOM 753 C C . ALA A 1 96 ? -10.840 -10.404 18.755 1.00 91.38 96 ALA A C 1
ATOM 755 O O . ALA A 1 96 ? -11.407 -11.013 19.657 1.00 91.38 96 ALA A O 1
ATOM 756 N N . ALA A 1 97 ? -9.544 -10.091 18.809 1.00 88.81 97 ALA A N 1
ATOM 757 C CA . ALA A 1 97 ? -8.656 -10.503 19.892 1.00 88.81 97 ALA A CA 1
ATOM 758 C C . ALA A 1 97 ? -8.893 -9.715 21.192 1.00 88.81 97 ALA A C 1
ATOM 760 O O . ALA A 1 97 ? -8.743 -10.267 22.281 1.00 88.81 97 ALA A O 1
ATOM 761 N N . LEU A 1 98 ? -9.247 -8.430 21.091 1.00 87.12 98 LEU A N 1
ATOM 762 C CA . LEU A 1 98 ? -9.461 -7.531 22.231 1.00 87.12 98 LEU A CA 1
ATOM 763 C C . LEU A 1 98 ? -10.937 -7.415 22.647 1.00 87.12 98 LEU A C 1
ATOM 765 O O . LEU A 1 98 ? -11.236 -6.766 23.645 1.00 87.12 98 LEU A O 1
ATOM 769 N N . GLY A 1 99 ? -11.865 -8.005 21.886 1.00 86.12 99 GLY A N 1
ATOM 770 C CA . GLY A 1 99 ? -13.305 -7.868 22.122 1.00 86.12 99 GLY A CA 1
ATOM 771 C C . GLY A 1 99 ? -13.840 -6.456 21.856 1.00 86.12 99 GLY A C 1
ATOM 772 O O . GLY A 1 99 ? -14.903 -6.093 22.360 1.00 86.12 99 GLY A O 1
ATOM 773 N N . THR A 1 100 ? -13.116 -5.640 21.086 1.00 88.12 100 THR A N 1
ATOM 774 C CA . THR A 1 100 ? -13.503 -4.260 20.786 1.00 88.12 100 THR A CA 1
ATOM 775 C C . THR A 1 100 ? -14.328 -4.188 19.495 1.00 88.12 100 THR A C 1
ATOM 777 O O . THR A 1 100 ? -13.948 -4.767 18.471 1.00 88.12 100 THR A O 1
ATOM 780 N N . PRO A 1 101 ? -15.477 -3.482 19.494 1.00 88.38 101 PRO A N 1
ATOM 781 C CA . PRO A 1 101 ? -16.275 -3.315 18.287 1.00 88.38 101 PRO A CA 1
ATOM 782 C C . PRO A 1 101 ? -15.503 -2.579 17.189 1.00 88.38 101 PRO A C 1
ATOM 784 O O . PRO A 1 101 ? -14.973 -1.490 17.405 1.00 88.38 101 PRO A O 1
ATOM 787 N N . VAL A 1 102 ? -15.511 -3.138 15.979 1.00 91.12 102 VAL A N 1
ATOM 788 C CA . VAL A 1 102 ? -14.914 -2.487 14.810 1.00 91.12 102 VAL A CA 1
ATOM 789 C C . VAL A 1 102 ? -15.888 -1.454 14.241 1.00 91.12 102 VAL A C 1
ATOM 791 O O . VAL A 1 102 ? -17.048 -1.761 13.919 1.00 91.12 102 VAL A O 1
ATOM 794 N N . GLN A 1 103 ? -15.408 -0.216 14.124 1.00 90.31 103 GLN A N 1
ATOM 795 C CA . GLN A 1 103 ? -16.141 0.898 13.531 1.00 90.31 103 GLN A CA 1
ATOM 796 C C . GLN A 1 103 ? -15.983 0.901 12.008 1.00 90.31 103 GLN A C 1
ATOM 798 O O . GLN A 1 103 ? -14.876 0.734 11.496 1.00 90.31 103 GLN A O 1
ATOM 803 N N . TYR A 1 104 ? -17.084 1.140 11.289 1.00 89.38 104 TYR A N 1
ATOM 804 C CA . TYR A 1 104 ? -17.076 1.203 9.824 1.00 89.38 104 TYR A CA 1
ATOM 805 C C . TYR A 1 104 ? -16.165 2.319 9.309 1.00 89.38 104 TYR A C 1
ATOM 807 O O . TYR A 1 104 ? -15.323 2.061 8.456 1.00 89.38 104 TYR A O 1
ATOM 815 N N . ALA A 1 105 ? -16.250 3.511 9.908 1.00 89.81 105 ALA A N 1
ATOM 816 C CA . ALA A 1 105 ? -15.388 4.644 9.585 1.00 89.81 105 ALA A CA 1
ATOM 817 C C . ALA A 1 105 ? -13.894 4.284 9.624 1.00 89.81 105 ALA A C 1
ATOM 819 O O . ALA A 1 105 ? -13.149 4.644 8.718 1.00 89.81 105 ALA A O 1
ATOM 820 N N . ARG A 1 106 ? -13.450 3.491 10.613 1.00 91.19 106 ARG A N 1
ATOM 821 C CA . ARG A 1 106 ? -12.049 3.053 10.689 1.00 91.19 106 ARG A CA 1
ATOM 822 C C . ARG A 1 106 ? -11.672 2.104 9.554 1.00 91.19 106 ARG A C 1
ATOM 824 O O . ARG A 1 106 ? -10.556 2.210 9.055 1.00 91.19 106 ARG A O 1
ATOM 831 N N . LEU A 1 107 ? -12.567 1.199 9.153 1.00 90.31 107 LEU A N 1
ATOM 832 C CA . LEU A 1 107 ? -12.330 0.314 8.009 1.00 90.31 107 LEU A CA 1
ATOM 833 C C . LEU A 1 107 ? -12.344 1.084 6.687 1.00 90.31 107 LEU A C 1
ATOM 835 O O . LEU A 1 107 ? -11.532 0.791 5.826 1.00 90.31 107 LEU A O 1
ATOM 839 N N . ALA A 1 108 ? -13.236 2.059 6.521 1.00 88.62 108 ALA A N 1
ATOM 840 C CA . ALA A 1 108 ? -13.370 2.844 5.294 1.00 88.62 108 ALA A CA 1
ATOM 841 C C . ALA A 1 108 ? -12.343 3.987 5.180 1.00 88.62 108 ALA A C 1
ATOM 843 O O . ALA A 1 108 ? -12.095 4.480 4.084 1.00 88.62 108 ALA A O 1
ATOM 844 N N . GLY A 1 109 ? -11.718 4.394 6.290 1.00 86.56 109 GLY A N 1
ATOM 845 C CA . GLY A 1 109 ? -10.837 5.562 6.363 1.00 86.56 109 GLY A CA 1
ATOM 846 C C . GLY A 1 109 ? -9.707 5.575 5.335 1.00 86.56 109 GLY A C 1
ATOM 847 O O . GLY A 1 109 ? -9.438 6.611 4.730 1.00 86.56 109 GLY A O 1
ATOM 848 N N . ALA A 1 110 ? -9.101 4.414 5.087 1.00 88.00 110 ALA A N 1
ATOM 849 C CA . ALA A 1 110 ? -8.000 4.253 4.139 1.00 88.00 110 ALA A CA 1
ATOM 850 C C . ALA A 1 110 ? -8.433 3.782 2.737 1.00 88.00 110 ALA A C 1
ATOM 852 O O . ALA A 1 110 ? -7.584 3.440 1.913 1.00 88.00 110 ALA A O 1
ATOM 853 N N . ALA A 1 111 ? -9.739 3.735 2.461 1.00 89.94 111 ALA A N 1
ATOM 854 C CA . ALA A 1 111 ? -10.256 3.269 1.184 1.00 89.94 111 ALA A CA 1
ATOM 855 C C . ALA A 1 111 ? -9.783 4.168 0.025 1.00 89.94 111 ALA A C 1
ATOM 857 O O . ALA A 1 111 ? -9.946 5.395 0.113 1.00 89.94 111 ALA A O 1
ATOM 858 N N . PRO A 1 112 ? -9.250 3.586 -1.072 1.00 79.25 112 PRO A N 1
ATOM 859 C CA . PRO A 1 112 ? -8.937 4.337 -2.280 1.00 79.25 112 PRO A CA 1
ATOM 860 C C . PRO A 1 112 ? -10.209 4.996 -2.825 1.00 79.25 112 PRO A C 1
ATOM 862 O O . PRO A 1 112 ? -11.246 4.341 -2.935 1.00 79.25 112 PRO A O 1
ATOM 865 N N . GLU A 1 113 ? -10.136 6.290 -3.143 1.00 82.06 113 GLU A N 1
ATOM 866 C CA . GLU A 1 113 ? -11.190 7.025 -3.866 1.00 82.06 113 GLU A CA 1
ATOM 867 C C . GLU A 1 113 ? -12.604 6.924 -3.251 1.00 82.06 113 GLU A C 1
ATOM 869 O O . GLU A 1 113 ? -13.611 6.843 -3.954 1.00 82.06 113 GLU A O 1
ATOM 874 N N . THR A 1 114 ? -12.703 6.918 -1.917 1.00 82.38 114 THR A N 1
ATOM 875 C CA . THR A 1 114 ? -13.996 6.924 -1.206 1.00 82.38 114 THR A CA 1
ATOM 876 C C . THR A 1 114 ? -14.287 8.290 -0.588 1.00 82.38 114 THR A C 1
ATOM 878 O O . THR A 1 114 ? -13.408 8.903 0.026 1.00 82.38 114 THR A O 1
ATOM 881 N N . LEU A 1 115 ? -15.534 8.744 -0.720 1.00 80.31 115 LEU A N 1
ATOM 882 C CA . LEU A 1 115 ? -16.071 9.888 0.015 1.00 80.31 115 LEU A CA 1
ATOM 883 C C . LEU A 1 115 ? -16.655 9.388 1.339 1.00 80.31 115 LEU A C 1
ATOM 885 O O . LEU A 1 115 ? -17.496 8.490 1.332 1.00 80.31 115 LEU A O 1
ATOM 889 N N . LEU A 1 116 ? -16.192 9.953 2.452 1.00 84.06 116 LEU A N 1
ATOM 890 C CA . LEU A 1 116 ? -16.764 9.714 3.776 1.00 84.06 116 LEU A CA 1
ATOM 891 C C . LEU A 1 116 ? -17.755 10.828 4.098 1.00 84.06 116 LEU A C 1
ATOM 893 O O . LEU A 1 116 ? -17.520 11.977 3.724 1.00 84.06 116 LEU A O 1
ATOM 897 N N . ALA A 1 117 ? -18.837 10.495 4.796 1.00 86.88 117 ALA A N 1
ATOM 898 C CA . ALA A 1 117 ? -19.690 11.517 5.394 1.00 86.88 117 ALA A CA 1
ATOM 899 C C . ALA A 1 117 ? -18.950 12.235 6.538 1.00 86.88 117 ALA A C 1
ATOM 901 O O . ALA A 1 117 ? -18.035 11.667 7.142 1.00 86.88 117 ALA A O 1
ATOM 902 N N . ASP A 1 118 ? -19.374 13.454 6.878 1.00 86.25 118 ASP A N 1
ATOM 903 C CA . ASP A 1 118 ? -18.742 14.271 7.923 1.00 86.25 118 ASP A CA 1
ATOM 904 C C . ASP A 1 118 ? -18.665 13.529 9.268 1.00 86.25 118 ASP A C 1
ATOM 906 O O . ASP A 1 118 ? -17.649 13.593 9.964 1.00 86.25 118 ASP A O 1
ATOM 910 N N . GLU A 1 119 ? -19.703 12.762 9.628 1.00 87.25 119 GLU A N 1
ATOM 911 C CA . GLU A 1 119 ? -19.708 11.981 10.868 1.00 87.25 119 GLU A CA 1
ATOM 912 C C . GLU A 1 119 ? -18.709 10.815 10.837 1.00 87.25 119 GLU A C 1
ATOM 914 O O . GLU A 1 119 ? -18.105 10.480 11.859 1.00 87.25 119 GLU A O 1
ATOM 919 N N . GLU A 1 120 ? -18.519 10.192 9.673 1.00 87.06 120 GLU A N 1
ATOM 920 C CA . GLU A 1 120 ? -17.562 9.099 9.486 1.00 87.06 120 GLU A CA 1
ATOM 921 C C . GLU A 1 120 ? -16.127 9.624 9.494 1.00 87.06 120 GLU A C 1
ATOM 923 O O . GLU A 1 120 ? -15.247 9.021 10.107 1.00 87.06 120 GLU A O 1
ATOM 928 N N . PHE A 1 121 ? -15.895 10.776 8.866 1.00 85.81 121 PHE A N 1
ATOM 929 C CA . PHE A 1 121 ? -14.602 11.448 8.888 1.00 85.81 121 PHE A CA 1
ATOM 930 C C . PHE A 1 121 ? -14.224 11.892 10.308 1.00 85.81 121 PHE A C 1
ATOM 932 O O . PHE A 1 121 ? -13.106 11.638 10.761 1.00 85.81 121 PHE A O 1
ATOM 939 N N . ALA A 1 122 ? -15.174 12.458 11.059 1.00 86.88 122 ALA A N 1
ATOM 940 C CA . ALA A 1 122 ? -14.970 12.859 12.452 1.00 86.88 122 ALA A CA 1
ATOM 941 C C . ALA A 1 122 ? -14.677 11.677 13.397 1.00 86.88 122 ALA A C 1
ATOM 943 O O . ALA A 1 122 ? -14.098 11.876 14.468 1.00 86.88 122 ALA A O 1
ATOM 944 N N . ALA A 1 123 ? -15.061 10.454 13.014 1.00 87.81 123 ALA A N 1
ATOM 945 C CA . ALA A 1 123 ? -14.781 9.234 13.768 1.00 87.81 123 ALA A CA 1
ATOM 946 C C . ALA A 1 123 ? -13.362 8.677 13.538 1.00 87.81 123 ALA A C 1
ATOM 948 O O . ALA A 1 123 ? -12.951 7.747 14.238 1.00 87.81 123 ALA A O 1
ATOM 949 N N . LEU A 1 124 ? -12.599 9.219 12.582 1.00 87.75 124 LEU A N 1
ATOM 950 C CA . LEU A 1 124 ? -11.202 8.835 12.380 1.00 87.75 124 LEU A CA 1
ATOM 951 C C . LEU A 1 124 ? -10.307 9.314 13.543 1.00 87.75 124 LEU A C 1
ATOM 953 O O . LEU A 1 124 ? -10.634 10.297 14.214 1.00 87.75 124 LEU A O 1
ATOM 957 N N . PRO A 1 125 ? -9.168 8.637 13.805 1.00 86.94 125 PRO A N 1
ATOM 958 C CA . PRO A 1 125 ? -8.263 8.999 14.896 1.00 86.94 125 PRO A CA 1
ATOM 959 C C . PRO A 1 125 ? -7.742 10.429 14.755 1.00 86.94 125 PRO A C 1
ATOM 961 O O . PRO A 1 125 ? -7.074 10.730 13.775 1.00 86.94 125 PRO A O 1
ATOM 964 N N . LYS A 1 126 ? -8.014 11.303 15.728 1.00 86.94 126 LYS A N 1
ATOM 965 C CA . LYS A 1 126 ? -7.579 12.707 15.678 1.00 86.94 126 LYS A CA 1
ATOM 966 C C . LYS A 1 126 ? -6.064 12.832 15.587 1.00 86.94 126 LYS A C 1
ATOM 968 O O . LYS A 1 126 ? -5.343 12.142 16.302 1.00 86.94 126 LYS A O 1
ATOM 973 N N . ILE A 1 127 ? -5.620 13.769 14.755 1.00 86.19 127 ILE A N 1
ATOM 974 C CA . ILE A 1 127 ? -4.222 14.199 14.722 1.00 86.19 127 ILE A CA 1
ATOM 975 C C . ILE A 1 127 ? -3.934 14.928 16.033 1.00 86.19 127 ILE A C 1
ATOM 977 O O . ILE A 1 127 ? -4.765 15.727 16.497 1.00 86.19 127 ILE A O 1
ATOM 981 N N . ASP A 1 128 ? -2.797 14.607 16.644 1.00 87.25 128 ASP A N 1
ATOM 982 C CA . ASP A 1 128 ? -2.416 15.170 17.927 1.00 87.25 128 ASP A CA 1
ATOM 983 C C . ASP A 1 128 ? -2.258 16.693 17.830 1.00 87.25 128 ASP A C 1
ATOM 985 O O . ASP A 1 128 ? -1.864 17.263 16.810 1.00 87.25 128 ASP A O 1
ATOM 989 N N . GLU A 1 129 ? -2.629 17.369 18.912 1.00 89.25 129 GLU A N 1
ATOM 990 C CA . GLU A 1 129 ? -2.682 18.828 18.941 1.00 89.25 129 GLU A CA 1
ATOM 991 C C . GLU A 1 129 ? -1.293 19.464 18.806 1.00 89.25 129 GLU A C 1
ATOM 993 O O . GLU A 1 129 ? -1.159 20.549 18.252 1.00 89.25 129 GLU A O 1
ATOM 998 N N . HIS A 1 130 ? -0.249 18.771 19.259 1.00 90.25 130 HIS A N 1
ATOM 999 C CA . HIS A 1 130 ? 1.119 19.254 19.149 1.00 90.25 130 HIS A CA 1
ATOM 1000 C C . HIS A 1 130 ? 1.579 19.295 17.684 1.00 90.25 130 HIS A C 1
ATOM 1002 O O . HIS A 1 130 ? 2.100 20.316 17.240 1.00 90.25 130 HIS A O 1
ATOM 1008 N N . THR A 1 131 ? 1.318 18.246 16.902 1.00 88.62 131 THR A N 1
ATOM 1009 C CA . THR A 1 131 ? 1.583 18.222 15.455 1.00 88.62 131 THR A CA 1
ATOM 1010 C C . THR A 1 131 ? 0.805 19.312 14.722 1.00 88.62 131 THR A C 1
ATOM 1012 O O . THR A 1 131 ? 1.379 20.018 13.893 1.00 88.62 131 THR A O 1
ATOM 1015 N N . ARG A 1 132 ? -0.475 19.522 15.069 1.00 89.31 132 ARG A N 1
ATOM 1016 C CA . ARG A 1 132 ? -1.282 20.621 14.509 1.00 89.31 132 ARG A CA 1
ATOM 1017 C C . ARG A 1 132 ? -0.629 21.982 14.766 1.00 89.31 132 ARG A C 1
ATOM 1019 O O . ARG A 1 132 ? -0.394 22.731 13.822 1.00 89.31 132 ARG A O 1
ATOM 1026 N N . GLN A 1 133 ? -0.264 22.258 16.017 1.00 91.12 133 GLN A N 1
ATOM 1027 C CA . GLN A 1 133 ? 0.380 23.514 16.413 1.00 91.12 133 GLN A CA 1
ATOM 1028 C C . GLN A 1 133 ? 1.747 23.712 15.753 1.00 91.12 133 GLN A C 1
ATOM 1030 O O . GLN A 1 133 ? 2.094 24.834 15.390 1.00 91.12 133 GLN A O 1
ATOM 1035 N N . LEU A 1 134 ? 2.525 22.641 15.567 1.00 90.06 134 LEU A N 1
ATOM 1036 C CA . LEU A 1 134 ? 3.799 22.708 14.851 1.00 90.06 134 LEU A CA 1
ATOM 1037 C C . LEU A 1 134 ? 3.614 23.079 13.378 1.00 90.06 134 LEU A C 1
ATOM 1039 O O . LEU A 1 134 ? 4.365 23.913 12.868 1.00 90.06 134 LEU A O 1
ATOM 1043 N N . VAL A 1 135 ? 2.619 22.497 12.703 1.00 89.12 135 VAL A N 1
ATOM 1044 C CA . VAL A 1 135 ? 2.293 22.841 11.312 1.00 89.12 135 VAL A CA 1
ATOM 1045 C C . VAL A 1 135 ? 1.813 24.287 11.213 1.00 89.12 135 VAL A C 1
ATOM 1047 O O . VAL A 1 135 ? 2.305 25.029 10.368 1.00 89.12 135 VAL A O 1
ATOM 1050 N N . GLU A 1 136 ? 0.917 24.721 12.101 1.00 90.25 136 GLU A N 1
ATOM 1051 C CA . GLU A 1 136 ? 0.415 26.103 12.136 1.00 90.25 136 GLU A CA 1
ATOM 1052 C C . GLU A 1 136 ? 1.528 27.119 12.400 1.00 90.25 136 GLU A C 1
ATOM 1054 O O . GLU A 1 136 ? 1.611 28.143 11.717 1.00 90.25 136 GLU A O 1
ATOM 1059 N N . LEU A 1 137 ? 2.422 26.827 13.349 1.00 88.44 137 LEU A N 1
ATOM 1060 C CA . LEU A 1 137 ? 3.580 27.664 13.644 1.00 88.44 137 LEU A CA 1
ATOM 1061 C C . LEU A 1 137 ? 4.518 27.747 12.438 1.00 88.44 137 LEU A C 1
ATOM 1063 O O . LEU A 1 137 ? 4.913 28.844 12.047 1.00 88.44 137 LEU A O 1
ATOM 1067 N N . SER A 1 138 ? 4.852 26.608 11.831 1.00 86.12 138 SER A N 1
ATOM 1068 C CA . SER A 1 138 ? 5.749 26.550 10.671 1.00 86.12 138 SER A CA 1
ATOM 1069 C C . SER A 1 138 ? 5.156 27.309 9.479 1.00 86.12 138 SER A C 1
ATOM 1071 O O . SER A 1 138 ? 5.833 28.133 8.865 1.00 86.12 138 SER A O 1
ATOM 1073 N N . ALA A 1 139 ? 3.853 27.153 9.237 1.00 86.00 139 ALA A N 1
ATOM 1074 C CA . ALA A 1 139 ? 3.129 27.862 8.187 1.00 86.00 139 ALA A CA 1
ATOM 1075 C C . ALA A 1 139 ? 3.020 29.374 8.450 1.00 86.00 139 ALA A C 1
ATOM 1077 O O . ALA A 1 139 ? 3.117 30.185 7.523 1.00 86.00 139 ALA A O 1
ATOM 1078 N N . SER A 1 140 ? 2.874 29.769 9.717 1.00 84.00 140 SER A N 1
ATOM 1079 C CA . SER A 1 140 ? 2.882 31.175 10.135 1.00 84.00 140 SER A CA 1
ATOM 1080 C C . SER A 1 140 ? 4.259 31.817 9.960 1.00 84.00 140 SER A C 1
ATOM 1082 O O . SER A 1 140 ? 4.348 32.966 9.535 1.00 84.00 140 SER A O 1
ATOM 1084 N N . LEU A 1 141 ? 5.338 31.078 10.241 1.00 81.81 141 LEU A N 1
ATOM 1085 C CA . LEU A 1 141 ? 6.718 31.529 10.029 1.00 81.81 141 LEU A CA 1
ATOM 1086 C C . LEU A 1 141 ? 7.084 31.610 8.540 1.00 81.81 141 LEU A C 1
ATOM 1088 O O . LEU A 1 141 ? 7.879 32.465 8.152 1.00 81.81 141 LEU A O 1
ATOM 1092 N N . ALA A 1 142 ? 6.487 30.753 7.710 1.00 75.19 142 ALA A N 1
ATOM 1093 C CA . ALA A 1 142 ? 6.642 30.773 6.259 1.00 75.19 142 ALA A CA 1
ATOM 1094 C C . ALA A 1 142 ? 5.840 31.906 5.575 1.00 75.19 142 ALA A C 1
ATOM 1096 O O . ALA A 1 142 ? 6.154 32.295 4.447 1.00 75.19 142 ALA A O 1
ATOM 1097 N N . SER A 1 143 ? 4.829 32.469 6.251 1.00 66.50 143 SER A N 1
ATOM 1098 C CA . SER A 1 143 ? 3.965 33.538 5.728 1.00 66.50 143 SER A CA 1
ATOM 1099 C C . SER A 1 143 ? 4.444 34.949 6.145 1.00 66.50 143 SER A C 1
ATOM 1101 O O . SER A 1 143 ? 4.924 35.143 7.263 1.00 66.50 143 SER A O 1
ATOM 1103 N N . PRO A 1 144 ? 4.319 35.991 5.291 1.00 56.78 144 PRO A N 1
ATOM 1104 C CA . PRO A 1 144 ? 4.649 37.375 5.673 1.00 56.78 144 PRO A CA 1
ATOM 1105 C C . PRO A 1 144 ? 3.801 37.833 6.878 1.00 56.78 144 PRO A C 1
ATOM 1107 O O . PRO A 1 144 ? 2.612 37.519 6.898 1.00 56.78 144 PRO A O 1
ATOM 1110 N N . PRO A 1 145 ? 4.345 38.597 7.856 1.00 51.47 145 PRO A N 1
ATOM 1111 C CA . PRO A 1 145 ? 5.263 39.729 7.670 1.00 51.47 145 PRO A CA 1
ATOM 1112 C C . PRO A 1 145 ? 6.696 39.507 8.190 1.00 51.47 145 PRO A C 1
ATOM 1114 O O . PRO A 1 145 ? 7.460 40.469 8.303 1.00 51.47 145 PRO A O 1
ATOM 1117 N N . TYR A 1 146 ? 7.075 38.273 8.520 1.00 51.59 146 TYR A N 1
ATOM 1118 C CA . TYR A 1 146 ? 8.429 37.969 8.982 1.00 51.59 146 TYR A CA 1
ATOM 1119 C C . TYR A 1 146 ? 9.462 38.220 7.868 1.00 51.59 146 TYR A C 1
ATOM 1121 O O . TYR A 1 146 ? 9.142 38.059 6.684 1.00 51.59 146 TYR A O 1
ATOM 1129 N N . PRO A 1 147 ? 10.677 38.704 8.205 1.00 47.25 147 PRO A N 1
ATOM 1130 C CA . PRO A 1 147 ? 11.687 39.033 7.208 1.00 47.25 147 PRO A CA 1
ATOM 1131 C C . PRO A 1 147 ? 11.941 37.802 6.350 1.00 47.25 147 PRO A C 1
ATOM 1133 O O . PRO A 1 147 ? 12.334 36.768 6.881 1.00 47.25 147 PRO A O 1
ATOM 1136 N N . ARG A 1 148 ? 11.702 37.927 5.036 1.00 48.31 148 ARG A N 1
ATOM 1137 C CA . ARG A 1 148 ? 12.049 36.884 4.070 1.00 48.31 148 ARG A CA 1
ATOM 1138 C C . ARG A 1 148 ? 13.510 36.511 4.319 1.00 48.31 148 ARG A C 1
ATOM 1140 O O . ARG A 1 148 ? 14.364 37.390 4.139 1.00 48.31 148 ARG A O 1
ATOM 1147 N N . PRO A 1 149 ? 13.817 35.274 4.734 1.00 49.56 149 PRO A N 1
ATOM 1148 C CA . PRO A 1 149 ? 15.185 34.806 4.659 1.00 49.56 149 PRO A CA 1
ATOM 1149 C C . PRO A 1 149 ? 15.600 34.797 3.173 1.00 49.56 149 PRO A C 1
ATOM 1151 O O . PRO A 1 149 ? 14.805 35.144 2.288 1.00 49.56 149 PRO A O 1
ATOM 1154 N N . ALA A 1 150 ? 16.872 34.547 2.866 1.00 56.16 150 ALA A N 1
ATOM 1155 C CA . ALA A 1 150 ? 17.342 34.635 1.482 1.00 56.16 150 ALA A CA 1
ATOM 1156 C C . ALA A 1 150 ? 16.437 33.797 0.552 1.00 56.16 150 ALA A C 1
ATOM 1158 O O . ALA A 1 150 ? 15.813 32.839 0.994 1.00 56.16 150 ALA A O 1
ATOM 1159 N N . LYS A 1 151 ? 16.332 34.164 -0.734 1.00 50.84 151 LYS A N 1
ATOM 1160 C CA . LYS A 1 151 ? 15.376 33.569 -1.694 1.00 50.84 151 LYS A CA 1
ATOM 1161 C C . LYS A 1 151 ? 15.346 32.021 -1.748 1.00 50.84 151 LYS A C 1
ATOM 1163 O O . LYS A 1 151 ? 14.373 31.514 -2.277 1.00 50.84 151 LYS A O 1
ATOM 1168 N N . GLY A 1 152 ? 16.356 31.312 -1.228 1.00 54.91 152 GLY A N 1
ATOM 1169 C CA . GLY A 1 152 ? 16.349 29.850 -1.057 1.00 54.91 152 GLY A CA 1
ATOM 1170 C C . GLY A 1 152 ? 15.705 29.376 0.255 1.00 54.91 152 GLY A C 1
ATOM 1171 O O . GLY A 1 152 ? 14.796 28.561 0.230 1.00 54.91 152 GLY A O 1
ATOM 1172 N N . ASP A 1 153 ? 16.065 29.972 1.392 1.00 58.72 153 ASP A N 1
ATOM 1173 C CA . ASP A 1 153 ? 15.620 29.541 2.728 1.00 58.72 153 ASP A CA 1
ATOM 1174 C C . ASP A 1 153 ? 14.094 29.631 2.948 1.00 58.72 153 ASP A C 1
ATOM 1176 O O . ASP A 1 153 ? 13.536 28.937 3.793 1.00 58.72 153 ASP A O 1
ATOM 1180 N N . THR A 1 154 ? 13.397 30.522 2.228 1.00 56.75 154 THR A N 1
ATOM 1181 C CA . THR A 1 154 ? 11.934 30.675 2.383 1.00 56.75 154 THR A CA 1
ATOM 1182 C C . THR A 1 154 ? 11.161 29.637 1.571 1.00 56.75 154 THR A C 1
ATOM 1184 O O . THR A 1 154 ? 10.105 29.195 2.010 1.00 56.75 154 THR A O 1
ATOM 1187 N N . GLU A 1 155 ? 11.678 29.256 0.398 1.00 63.94 155 GLU A N 1
ATOM 1188 C CA . GLU A 1 155 ? 11.109 28.171 -0.413 1.00 63.94 155 GLU A CA 1
ATOM 1189 C C . GLU A 1 155 ? 11.307 26.826 0.300 1.00 63.94 155 GLU A C 1
ATOM 1191 O O . GLU A 1 155 ? 10.368 26.033 0.360 1.00 63.94 155 GLU A O 1
ATOM 1196 N N . ASP A 1 156 ? 12.455 26.641 0.959 1.00 75.94 156 ASP A N 1
ATOM 1197 C CA . ASP A 1 156 ? 12.731 25.463 1.786 1.00 75.94 156 ASP A CA 1
ATOM 1198 C C . ASP A 1 156 ? 11.768 25.360 2.981 1.00 75.94 156 ASP A C 1
ATOM 1200 O O . ASP A 1 156 ? 11.204 24.298 3.227 1.00 75.94 156 ASP A O 1
ATOM 1204 N N . LEU A 1 157 ? 11.494 26.461 3.695 1.00 78.56 157 LEU A N 1
ATOM 12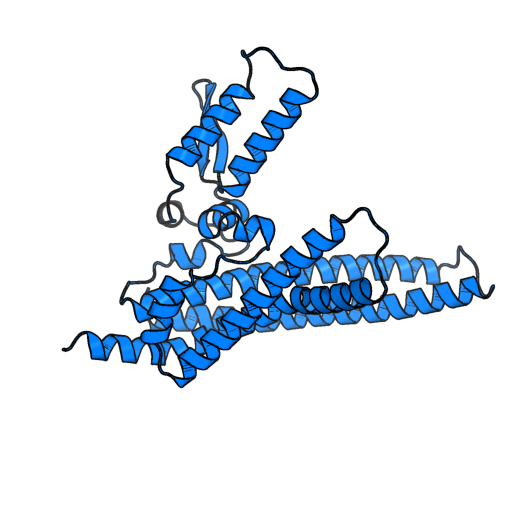05 C CA . LEU A 1 157 ? 10.557 26.446 4.829 1.00 78.56 157 LEU A CA 1
ATOM 1206 C C . LEU A 1 157 ? 9.104 26.179 4.413 1.00 78.56 157 LEU A C 1
ATOM 1208 O O . LEU A 1 157 ? 8.391 25.473 5.129 1.00 78.56 157 LEU A O 1
ATOM 1212 N N . VAL A 1 158 ? 8.655 26.721 3.276 1.00 81.50 158 VAL A N 1
ATOM 1213 C CA . VAL A 1 158 ? 7.317 26.424 2.735 1.00 81.50 158 VAL A CA 1
ATOM 1214 C C . VAL A 1 158 ? 7.222 24.945 2.372 1.00 81.50 158 VAL A C 1
ATOM 1216 O O . VAL A 1 158 ? 6.303 24.276 2.839 1.00 81.50 158 VAL A O 1
ATOM 1219 N N . ALA A 1 159 ? 8.200 24.416 1.631 1.00 84.12 159 ALA A N 1
ATOM 1220 C CA . ALA A 1 159 ? 8.225 23.011 1.234 1.00 84.12 159 ALA A CA 1
ATOM 1221 C C . ALA A 1 159 ? 8.275 22.066 2.446 1.00 84.12 159 ALA A C 1
ATOM 1223 O O . ALA A 1 159 ? 7.523 21.099 2.496 1.00 84.12 159 ALA A O 1
ATOM 1224 N N . MET A 1 160 ? 9.091 22.373 3.460 1.00 86.00 160 MET A N 1
ATOM 1225 C CA . MET A 1 160 ? 9.148 21.600 4.708 1.00 86.00 160 MET A CA 1
ATOM 1226 C C . MET A 1 160 ? 7.828 21.645 5.484 1.00 86.00 160 MET A C 1
ATOM 1228 O O . 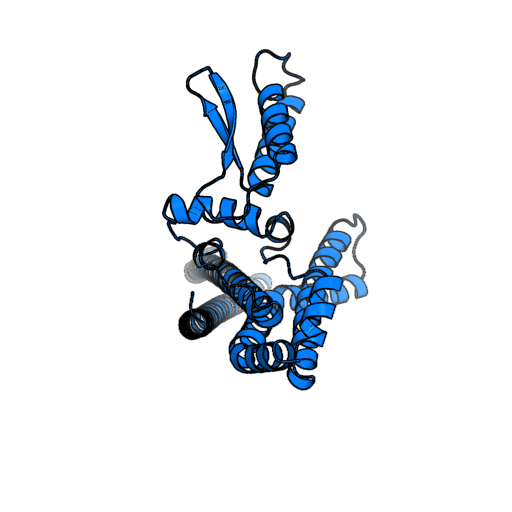MET A 1 160 ? 7.426 20.649 6.081 1.00 86.00 160 MET A O 1
ATOM 1232 N N . THR A 1 161 ? 7.145 22.791 5.486 1.00 87.00 161 THR A N 1
ATOM 1233 C CA . THR A 1 161 ? 5.845 22.937 6.154 1.00 87.00 161 THR A CA 1
ATOM 1234 C C . THR A 1 161 ? 4.760 22.148 5.421 1.00 87.00 161 THR A C 1
ATOM 1236 O O . THR A 1 161 ? 3.968 21.455 6.059 1.00 87.00 161 THR A O 1
ATOM 1239 N N . GLU A 1 162 ? 4.718 22.237 4.091 1.00 87.12 162 GLU A N 1
ATOM 1240 C CA . GLU A 1 162 ? 3.786 21.475 3.256 1.00 87.12 162 GLU A CA 1
ATOM 1241 C C . GLU A 1 162 ? 4.037 19.966 3.361 1.00 87.12 162 GLU A C 1
ATOM 1243 O O . GLU A 1 162 ? 3.075 19.200 3.456 1.00 87.12 162 GLU A O 1
ATOM 1248 N N . ASP A 1 163 ? 5.303 19.540 3.417 1.00 88.06 163 ASP A N 1
ATOM 1249 C CA . ASP A 1 163 ? 5.692 18.148 3.663 1.00 88.06 163 ASP A CA 1
ATOM 1250 C C . ASP A 1 163 ? 5.204 17.680 5.038 1.00 88.06 163 ASP A C 1
ATOM 1252 O O . ASP A 1 163 ? 4.447 16.714 5.124 1.00 88.06 163 ASP A O 1
ATOM 1256 N N . LEU A 1 164 ? 5.524 18.415 6.110 1.00 88.25 164 LEU A N 1
ATOM 1257 C CA . LEU A 1 164 ? 5.082 18.078 7.467 1.00 88.25 164 LEU A CA 1
ATOM 1258 C C . LEU A 1 164 ? 3.551 17.978 7.565 1.00 88.25 164 LEU A C 1
ATOM 1260 O O . LEU A 1 164 ? 3.022 17.041 8.174 1.00 88.25 164 LEU A O 1
ATOM 1264 N N . ALA A 1 165 ? 2.831 18.921 6.948 1.00 88.94 165 ALA A N 1
ATOM 1265 C CA . ALA A 1 165 ? 1.375 18.899 6.894 1.00 88.94 165 ALA A CA 1
ATOM 1266 C C . ALA A 1 165 ? 0.871 17.646 6.161 1.00 88.94 165 ALA A C 1
ATOM 1268 O O . ALA A 1 165 ? 0.060 16.897 6.707 1.00 88.94 165 ALA A O 1
ATOM 1269 N N . SER A 1 166 ? 1.404 17.372 4.969 1.00 88.88 166 SER A N 1
ATOM 1270 C CA . SER A 1 166 ? 0.992 16.246 4.123 1.00 88.88 166 SER A CA 1
ATOM 1271 C C . SER A 1 166 ? 1.270 14.890 4.778 1.00 88.88 166 SER A C 1
ATOM 1273 O O . SER A 1 166 ? 0.393 14.024 4.785 1.00 88.88 166 SER A O 1
ATOM 1275 N N . ARG A 1 167 ? 2.443 14.721 5.405 1.00 89.31 167 ARG A N 1
ATOM 1276 C CA . ARG A 1 167 ? 2.832 13.515 6.166 1.00 89.31 167 ARG A CA 1
ATOM 1277 C C . ARG A 1 167 ? 1.921 13.256 7.361 1.00 89.31 167 ARG A C 1
ATOM 1279 O O . ARG A 1 167 ? 1.674 12.108 7.716 1.00 89.31 167 ARG A O 1
ATOM 1286 N N . SER A 1 168 ? 1.368 14.320 7.936 1.00 88.25 168 SER A N 1
ATOM 1287 C CA . SER A 1 168 ? 0.427 14.244 9.057 1.00 88.25 168 SER A CA 1
ATOM 1288 C C . SER A 1 168 ? -1.032 14.081 8.616 1.00 88.25 168 SER A C 1
ATOM 1290 O O . SER A 1 168 ? -1.907 13.894 9.457 1.00 88.25 168 SER A O 1
ATOM 1292 N N . GLY A 1 169 ? -1.332 14.177 7.315 1.00 89.06 169 GLY A N 1
ATOM 1293 C CA . GLY A 1 169 ? -2.710 14.214 6.813 1.00 89.06 169 GLY A CA 1
ATOM 1294 C C . GLY A 1 169 ? -3.436 15.537 7.086 1.00 89.06 169 GLY A C 1
ATOM 1295 O O . GLY A 1 169 ? -4.667 15.573 7.168 1.00 89.06 169 GLY A O 1
ATOM 1296 N N . LEU A 1 170 ? -2.684 16.624 7.258 1.00 91.06 170 LEU A N 1
ATOM 1297 C CA . LEU A 1 170 ? -3.180 17.985 7.430 1.00 91.06 170 LEU A CA 1
ATOM 1298 C C . LEU A 1 170 ? -3.132 18.753 6.107 1.00 91.06 170 LEU A C 1
ATOM 1300 O O . LEU A 1 170 ? -2.344 18.467 5.208 1.00 91.06 170 LEU A O 1
ATOM 1304 N N . ARG A 1 171 ? -3.961 19.788 6.019 1.00 89.56 171 ARG A N 1
ATOM 1305 C CA . ARG A 1 171 ? -3.905 20.823 4.991 1.00 89.56 171 ARG A CA 1
ATOM 1306 C C . ARG A 1 171 ? -3.844 22.185 5.656 1.00 89.56 171 ARG A C 1
ATOM 1308 O O . ARG A 1 171 ? -4.534 22.442 6.639 1.00 89.56 171 ARG A O 1
ATOM 1315 N N . ILE A 1 172 ? -3.048 23.070 5.078 1.00 88.06 172 ILE A N 1
ATOM 1316 C CA . ILE A 1 172 ? -2.913 24.446 5.544 1.00 88.06 172 ILE A CA 1
ATOM 1317 C C . ILE A 1 172 ? -3.990 25.283 4.857 1.00 88.06 172 ILE A C 1
ATOM 1319 O O . ILE A 1 172 ? -4.141 25.240 3.634 1.00 88.06 172 ILE A O 1
ATOM 1323 N N . ARG A 1 173 ? -4.752 26.049 5.637 1.00 87.75 173 ARG A N 1
ATOM 1324 C CA . ARG A 1 173 ? -5.774 26.968 5.131 1.00 87.75 173 ARG A CA 1
ATOM 1325 C C . ARG A 1 173 ? -5.659 28.306 5.846 1.00 87.75 173 ARG A C 1
ATOM 1327 O O . ARG A 1 173 ? -5.372 28.356 7.032 1.00 87.75 173 ARG A O 1
ATOM 1334 N N . VAL A 1 174 ? -5.946 29.390 5.133 1.00 83.50 174 VAL A N 1
ATOM 1335 C CA . VAL A 1 174 ? -6.136 30.710 5.742 1.00 83.50 174 VAL A CA 1
ATOM 1336 C C . VAL A 1 174 ? -7.623 30.904 6.027 1.00 83.50 174 VAL A C 1
ATOM 1338 O O . VAL A 1 174 ? -8.455 30.730 5.132 1.00 83.50 174 VAL A O 1
ATOM 1341 N N . ASN A 1 175 ? -7.971 31.212 7.273 1.00 85.44 175 ASN A N 1
ATOM 1342 C CA . ASN A 1 175 ? -9.354 31.425 7.684 1.00 85.44 175 ASN A CA 1
ATOM 1343 C C . ASN A 1 175 ? -9.871 32.820 7.267 1.00 85.44 175 ASN A C 1
ATOM 1345 O O . ASN A 1 175 ? -9.148 33.652 6.718 1.00 85.44 175 ASN A O 1
ATOM 1349 N N . ASN A 1 176 ? -11.145 33.105 7.552 1.00 83.81 176 ASN A N 1
ATOM 1350 C CA . ASN A 1 176 ? -11.768 34.391 7.203 1.00 83.81 176 ASN A CA 1
ATOM 1351 C C . ASN A 1 176 ? -11.183 35.598 7.967 1.00 83.81 176 ASN A C 1
ATOM 1353 O O . ASN A 1 176 ? -11.426 36.735 7.566 1.00 83.81 176 ASN A O 1
ATOM 1357 N N . ALA A 1 177 ? -10.457 35.368 9.064 1.00 83.81 177 ALA A N 1
ATOM 1358 C CA . ALA A 1 177 ? -9.756 36.397 9.830 1.00 83.81 177 ALA A CA 1
ATOM 1359 C C . ALA A 1 177 ? -8.331 36.662 9.305 1.00 83.81 177 ALA A C 1
ATOM 1361 O O . ALA A 1 177 ? -7.710 37.642 9.709 1.00 83.81 177 ALA A O 1
ATOM 1362 N N . GLY A 1 178 ? -7.846 35.845 8.363 1.00 78.62 178 GLY A N 1
ATOM 1363 C CA . GLY A 1 178 ? -6.485 35.916 7.839 1.00 78.62 178 GLY A CA 1
ATOM 1364 C C . GLY A 1 178 ? -5.470 35.087 8.629 1.00 78.62 178 GLY A C 1
ATOM 1365 O O . GLY A 1 178 ? -4.287 35.148 8.303 1.00 78.62 178 GLY A O 1
ATOM 1366 N N . ASP A 1 179 ? -5.912 34.310 9.622 1.00 83.94 179 ASP A N 1
ATOM 1367 C CA . ASP A 1 179 ? -5.038 33.433 10.400 1.00 83.94 179 ASP A CA 1
ATOM 1368 C C . ASP A 1 179 ? -4.806 32.109 9.666 1.00 83.94 179 ASP A C 1
ATOM 1370 O O . ASP A 1 179 ? -5.681 31.600 8.956 1.00 83.94 179 ASP A O 1
ATOM 1374 N N . VAL A 1 180 ? -3.612 31.549 9.849 1.00 85.81 180 VAL A N 1
ATOM 1375 C CA . VAL A 1 180 ? -3.231 30.248 9.299 1.00 85.81 180 VAL A CA 1
ATOM 1376 C C . VAL A 1 180 ? -3.711 29.142 10.237 1.00 85.81 180 VAL A C 1
ATOM 1378 O O . VAL A 1 180 ? -3.374 29.141 11.416 1.00 85.81 180 VAL A O 1
ATOM 1381 N N . GLU A 1 181 ? -4.472 28.192 9.701 1.00 88.81 181 GLU A N 1
ATOM 1382 C CA . GLU A 1 181 ? -5.014 27.033 10.415 1.00 88.81 181 GLU A CA 1
ATOM 1383 C C . GLU A 1 181 ? -4.580 25.736 9.723 1.00 88.81 181 GLU A C 1
ATOM 1385 O O . GLU A 1 181 ? -4.594 25.640 8.488 1.00 88.81 181 GLU A O 1
ATOM 1390 N N . ALA A 1 182 ? -4.256 24.711 10.512 1.00 89.19 182 ALA A N 1
ATOM 1391 C CA . ALA A 1 182 ? -4.037 23.360 10.010 1.00 89.19 182 ALA A CA 1
ATOM 1392 C C . ALA A 1 182 ? -5.308 22.525 10.208 1.00 89.19 182 ALA A C 1
ATOM 1394 O O . ALA A 1 182 ? -5.677 22.127 11.317 1.00 89.19 182 ALA A O 1
ATOM 1395 N N . VAL A 1 183 ? -5.989 22.244 9.099 1.00 89.50 183 VAL A N 1
ATOM 1396 C CA . VAL A 1 183 ? -7.229 21.462 9.069 1.00 89.50 183 VAL A CA 1
ATOM 1397 C C . VAL A 1 183 ? -6.951 20.028 8.633 1.00 89.50 183 VAL A C 1
ATOM 1399 O O . VAL A 1 183 ? -6.000 19.763 7.902 1.00 89.50 183 VAL A O 1
ATOM 1402 N N . GLU A 1 184 ? -7.773 19.079 9.073 1.00 88.88 184 GLU A N 1
ATOM 1403 C CA . GLU A 1 184 ? -7.642 17.684 8.641 1.00 88.88 184 GLU A CA 1
ATOM 1404 C C . GLU A 1 184 ? -7.968 17.566 7.141 1.00 88.88 184 GLU A C 1
ATOM 1406 O O . GLU A 1 184 ? -8.967 18.108 6.666 1.00 88.88 184 GLU A O 1
ATOM 1411 N N . GLY A 1 185 ? -7.115 16.880 6.379 1.00 85.56 185 GLY A N 1
ATOM 1412 C CA . GLY A 1 185 ? -7.336 16.657 4.956 1.00 85.56 185 GLY A CA 1
ATOM 1413 C C . GLY A 1 185 ? -8.391 15.578 4.713 1.00 85.56 185 GLY A C 1
ATOM 1414 O O . GLY A 1 185 ? -8.337 14.489 5.281 1.00 85.56 185 GLY A O 1
ATOM 1415 N N . GLU A 1 186 ? -9.355 15.882 3.848 1.00 85.12 186 GLU A N 1
ATOM 1416 C CA . GLU A 1 186 ? -10.474 14.981 3.545 1.00 85.12 186 GLU A CA 1
ATOM 1417 C C . GLU A 1 186 ? -10.167 13.979 2.425 1.00 85.12 186 GLU A C 1
ATOM 1419 O O . GLU A 1 186 ? -10.894 12.998 2.272 1.00 85.12 186 GLU A O 1
ATOM 1424 N N . ASP A 1 187 ? -9.120 14.202 1.624 1.00 88.56 187 ASP A N 1
ATOM 1425 C CA . ASP A 1 187 ? -8.791 13.310 0.510 1.00 88.56 187 ASP A CA 1
ATOM 1426 C C . ASP A 1 187 ? -8.240 11.951 0.985 1.00 88.56 187 ASP A C 1
ATOM 1428 O O . ASP A 1 187 ? -7.737 11.837 2.106 1.00 88.56 187 ASP A O 1
ATOM 1432 N N . PRO A 1 188 ? -8.316 10.902 0.143 1.00 89.19 188 PRO A N 1
ATOM 1433 C CA . PRO A 1 188 ? -7.824 9.578 0.506 1.00 89.19 188 PRO A CA 1
ATOM 1434 C C . PRO A 1 188 ? -6.354 9.547 0.941 1.00 89.19 188 PRO A C 1
ATOM 1436 O O . PRO A 1 188 ? -6.012 8.763 1.824 1.00 89.19 188 PRO A O 1
ATOM 1439 N N . GLU A 1 189 ? -5.490 10.382 0.362 1.00 90.56 189 GLU A N 1
ATOM 1440 C CA . GLU A 1 189 ? -4.071 10.417 0.714 1.00 90.56 189 GLU A CA 1
ATOM 1441 C C . GLU A 1 189 ? -3.868 10.981 2.119 1.00 90.56 189 GLU A C 1
ATOM 1443 O O . GLU A 1 189 ? -3.253 10.321 2.955 1.00 90.56 189 GLU A O 1
ATOM 1448 N N . ALA A 1 190 ? -4.481 12.125 2.426 1.00 90.31 190 ALA A N 1
ATOM 1449 C CA . ALA A 1 190 ? -4.429 12.714 3.760 1.00 90.31 190 ALA A CA 1
ATOM 1450 C C . ALA A 1 190 ? -4.974 11.762 4.837 1.00 90.31 190 ALA A C 1
ATOM 1452 O O . ALA A 1 190 ? -4.389 11.634 5.915 1.00 90.31 190 ALA A O 1
ATOM 1453 N N . ARG A 1 191 ? -6.051 11.020 4.543 1.00 91.69 191 ARG A N 1
ATOM 1454 C CA . ARG A 1 191 ? -6.580 10.010 5.475 1.00 91.69 191 ARG A CA 1
ATOM 1455 C C . ARG A 1 191 ? -5.616 8.844 5.691 1.00 91.69 191 ARG A C 1
ATOM 1457 O O . ARG A 1 191 ? -5.508 8.364 6.818 1.00 91.69 191 ARG A O 1
ATOM 1464 N N . ARG A 1 192 ? -4.909 8.390 4.652 1.00 92.31 192 ARG A N 1
ATOM 1465 C CA . ARG A 1 192 ? -3.880 7.343 4.770 1.00 92.31 192 ARG A CA 1
ATOM 1466 C C . ARG A 1 192 ? -2.692 7.823 5.593 1.00 92.31 192 ARG A C 1
ATOM 1468 O O . ARG A 1 192 ? -2.317 7.127 6.530 1.00 92.31 192 ARG A O 1
ATOM 1475 N N . CYS A 1 193 ? -2.185 9.027 5.333 1.00 91.12 193 CYS A N 1
ATOM 1476 C CA . CYS A 1 193 ? -1.142 9.654 6.149 1.00 91.12 193 CYS A CA 1
ATOM 1477 C C . CYS A 1 193 ? -1.567 9.767 7.620 1.00 91.12 193 CYS A C 1
ATOM 1479 O O . CYS A 1 193 ? -0.833 9.369 8.514 1.00 91.12 193 CYS A O 1
ATOM 1481 N N . ARG A 1 194 ? -2.805 10.187 7.891 1.00 89.44 194 ARG A N 1
ATOM 1482 C CA . ARG A 1 194 ? -3.354 10.241 9.255 1.00 89.44 194 ARG A CA 1
ATOM 1483 C C . ARG A 1 194 ? -3.440 8.869 9.937 1.00 89.44 194 ARG A C 1
ATOM 1485 O O . ARG A 1 194 ? -3.238 8.768 11.142 1.00 89.44 194 ARG A O 1
ATOM 1492 N N . LEU A 1 195 ? -3.794 7.818 9.197 1.00 90.56 195 LEU A N 1
ATOM 1493 C CA . LEU A 1 195 ? -3.993 6.472 9.750 1.00 90.56 195 LEU A CA 1
ATOM 1494 C C . LEU A 1 195 ? -2.700 5.669 9.897 1.00 90.56 195 LEU A C 1
ATOM 1496 O O . LEU A 1 195 ? -2.603 4.833 10.796 1.00 90.56 195 LEU A O 1
ATOM 1500 N N . TRP A 1 196 ? -1.752 5.871 8.988 1.00 91.88 196 TRP A N 1
ATOM 1501 C CA . TRP A 1 196 ? -0.565 5.031 8.826 1.00 91.88 196 TRP A CA 1
ATOM 1502 C C . TRP A 1 196 ? 0.744 5.792 9.042 1.00 91.88 196 TRP A C 1
ATOM 1504 O O . TRP A 1 196 ? 1.788 5.158 9.183 1.00 91.88 196 TRP A O 1
ATOM 1514 N N . GLY A 1 197 ? 0.683 7.122 9.114 1.00 89.81 197 GLY A N 1
ATOM 1515 C CA . GLY A 1 197 ? 1.814 8.001 9.377 1.00 89.81 197 GLY A CA 1
ATOM 1516 C C . GLY A 1 197 ? 2.908 7.894 8.322 1.00 89.81 197 GLY A C 1
ATOM 1517 O O . GLY A 1 197 ? 2.664 7.578 7.154 1.00 89.81 197 GLY A O 1
ATOM 1518 N N . ASP A 1 198 ? 4.138 8.097 8.784 1.00 88.62 198 ASP A N 1
ATOM 1519 C CA . ASP A 1 198 ? 5.346 8.057 7.961 1.00 88.62 198 ASP A CA 1
ATOM 1520 C C . ASP A 1 198 ? 5.545 6.722 7.244 1.00 88.62 198 ASP A C 1
ATOM 1522 O O . ASP A 1 198 ? 6.074 6.688 6.141 1.00 88.62 198 ASP A O 1
ATOM 1526 N N . PHE A 1 199 ? 5.034 5.621 7.798 1.00 89.31 199 PHE A N 1
ATOM 1527 C CA . PHE A 1 199 ? 5.169 4.308 7.173 1.00 89.31 199 PHE A CA 1
ATOM 1528 C C . PHE A 1 199 ? 4.471 4.237 5.804 1.00 89.31 199 PHE A C 1
ATOM 1530 O O . PHE A 1 199 ? 4.943 3.567 4.883 1.00 89.31 199 PHE A O 1
ATOM 1537 N N . TRP A 1 200 ? 3.366 4.971 5.635 1.00 92.56 200 TRP A N 1
ATOM 1538 C CA . TRP A 1 200 ? 2.722 5.119 4.332 1.00 92.56 200 TRP A CA 1
ATOM 1539 C C . TRP A 1 200 ? 3.525 6.013 3.391 1.00 92.56 200 TRP A C 1
ATOM 1541 O O . TRP A 1 200 ? 3.645 5.697 2.207 1.00 92.56 200 TRP A O 1
ATOM 1551 N N . VAL A 1 201 ? 4.081 7.103 3.912 1.00 89.88 201 VAL A N 1
ATOM 1552 C CA . VAL A 1 201 ? 4.879 8.060 3.139 1.00 89.88 201 VAL A CA 1
ATOM 1553 C C . VAL A 1 201 ? 6.135 7.382 2.588 1.00 89.88 201 VAL A C 1
ATOM 1555 O O . VAL A 1 201 ? 6.419 7.488 1.399 1.00 89.88 201 VAL A O 1
ATOM 1558 N N . GLU A 1 202 ? 6.836 6.628 3.432 1.00 89.19 202 GLU A N 1
ATOM 1559 C CA . GLU A 1 202 ? 8.123 6.004 3.122 1.00 89.19 202 GLU A CA 1
ATOM 1560 C C . GLU A 1 202 ? 7.959 4.700 2.332 1.00 89.19 202 GLU A C 1
ATOM 1562 O O . GLU A 1 202 ? 8.684 4.453 1.370 1.00 89.19 202 GLU A O 1
ATOM 1567 N N . HIS A 1 203 ? 6.978 3.863 2.690 1.00 90.00 203 HIS A N 1
ATOM 1568 C CA . HIS A 1 203 ? 6.887 2.501 2.151 1.00 90.00 203 HIS A CA 1
ATOM 1569 C C . HIS A 1 203 ? 5.603 2.204 1.366 1.00 90.00 203 HIS A C 1
ATOM 1571 O O . HIS A 1 203 ? 5.478 1.120 0.788 1.00 90.00 203 HIS A O 1
ATOM 1577 N N . ARG A 1 204 ? 4.643 3.139 1.303 1.00 91.12 204 ARG A N 1
ATOM 1578 C CA . ARG A 1 204 ? 3.333 2.969 0.633 1.00 91.12 204 ARG A CA 1
ATOM 1579 C C . ARG A 1 204 ? 2.558 1.739 1.120 1.00 91.12 204 ARG A C 1
ATOM 1581 O O . ARG A 1 204 ? 1.883 1.055 0.341 1.00 91.12 204 ARG A O 1
ATOM 1588 N N . ILE A 1 205 ? 2.651 1.453 2.418 1.00 93.19 205 ILE A N 1
ATOM 1589 C CA . ILE A 1 205 ? 1.946 0.354 3.091 1.00 93.19 205 ILE A CA 1
ATOM 1590 C C . ILE A 1 205 ? 1.436 0.790 4.474 1.00 93.19 205 ILE A C 1
ATOM 1592 O O . ILE A 1 205 ? 1.946 1.768 5.022 1.00 93.19 205 ILE A O 1
ATOM 1596 N N . PRO A 1 206 ? 0.429 0.111 5.056 1.00 93.31 206 PRO A N 1
ATOM 1597 C CA . PRO A 1 206 ? -0.015 0.426 6.407 1.00 93.31 206 PRO A CA 1
ATOM 1598 C C . PRO A 1 206 ? 1.064 0.095 7.435 1.00 93.31 206 PRO A C 1
ATOM 1600 O O . PRO A 1 206 ? 1.764 -0.914 7.312 1.00 93.31 206 PRO A O 1
ATOM 1603 N N . ALA A 1 207 ? 1.134 0.898 8.497 1.00 88.31 207 ALA A N 1
ATOM 1604 C CA . ALA A 1 207 ? 1.900 0.542 9.681 1.00 88.31 207 ALA A CA 1
ATOM 1605 C C . ALA A 1 207 ? 1.335 -0.756 10.279 1.00 88.31 207 ALA A C 1
ATOM 1607 O O . ALA A 1 207 ? 0.181 -0.815 10.719 1.00 88.31 207 ALA A O 1
ATOM 1608 N N . LEU A 1 208 ? 2.145 -1.816 10.274 1.00 88.19 208 LEU A N 1
ATOM 1609 C CA . LEU A 1 208 ? 1.796 -3.049 10.970 1.00 88.19 208 LEU A CA 1
ATOM 1610 C C . LEU A 1 208 ? 1.793 -2.814 12.491 1.00 88.19 208 LEU A C 1
ATOM 1612 O O . LEU A 1 208 ? 2.467 -1.901 12.971 1.00 88.19 208 LEU A O 1
ATOM 1616 N N . PRO A 1 209 ? 1.059 -3.630 13.273 1.00 89.00 209 PRO A N 1
ATOM 1617 C CA . PRO A 1 209 ? 1.122 -3.558 14.727 1.00 89.00 209 PRO A CA 1
ATOM 1618 C C . PRO A 1 209 ? 2.565 -3.680 15.229 1.00 89.00 209 PRO A C 1
ATOM 1620 O O . PRO A 1 209 ? 3.361 -4.429 14.657 1.00 89.00 209 PRO A O 1
ATOM 1623 N N . GLY A 1 210 ? 2.890 -2.953 16.301 1.00 86.81 210 GLY A N 1
ATOM 1624 C CA . GLY A 1 210 ? 4.210 -3.020 16.925 1.00 86.81 210 GLY A CA 1
ATOM 1625 C C . GLY A 1 210 ? 4.516 -4.417 17.483 1.00 86.81 210 GLY A C 1
ATOM 1626 O O . GLY A 1 210 ? 3.608 -5.237 17.624 1.00 86.81 210 GLY A O 1
ATOM 1627 N N . PRO A 1 211 ? 5.780 -4.718 17.824 1.00 85.75 211 PRO A N 1
ATOM 1628 C CA . PRO A 1 211 ? 6.175 -6.043 18.303 1.00 85.75 211 PRO A CA 1
ATOM 1629 C C . PRO A 1 211 ? 5.401 -6.478 19.556 1.00 85.75 211 PRO A C 1
ATOM 1631 O O . PRO A 1 211 ? 4.950 -7.618 19.610 1.00 85.75 211 PRO A O 1
ATOM 1634 N N . GLU A 1 212 ? 5.180 -5.570 20.510 1.00 86.81 212 GLU A N 1
ATOM 1635 C CA . GLU A 1 212 ? 4.411 -5.841 21.734 1.00 86.81 212 GLU A CA 1
ATOM 1636 C C . GLU A 1 212 ? 2.942 -6.176 21.419 1.00 86.81 212 GLU A C 1
ATOM 1638 O O . GLU A 1 212 ? 2.426 -7.203 21.861 1.00 86.81 212 GLU A O 1
ATOM 1643 N N . ASP A 1 213 ? 2.298 -5.375 20.562 1.00 88.19 213 ASP A N 1
ATOM 1644 C CA . ASP A 1 213 ? 0.934 -5.638 20.091 1.00 88.19 213 ASP A CA 1
ATOM 1645 C C . ASP A 1 213 ? 0.843 -6.977 19.348 1.00 88.19 213 ASP A C 1
ATOM 1647 O O . ASP A 1 213 ? -0.109 -7.733 19.521 1.00 88.19 213 ASP A O 1
ATOM 1651 N N . LEU A 1 214 ? 1.818 -7.281 18.486 1.00 88.75 214 LEU A N 1
ATOM 1652 C CA . LEU A 1 214 ? 1.856 -8.536 17.739 1.00 88.75 214 LEU A CA 1
ATOM 1653 C C . LEU A 1 214 ? 1.995 -9.730 18.676 1.00 88.75 214 LEU A C 1
ATOM 1655 O O . LEU A 1 214 ? 1.319 -10.735 18.466 1.00 88.75 214 LEU A O 1
ATOM 1659 N N . GLU A 1 215 ? 2.844 -9.641 19.699 1.00 88.25 215 GLU A N 1
ATOM 1660 C CA . GLU A 1 215 ? 2.968 -10.684 20.714 1.00 88.25 215 GLU A CA 1
ATOM 1661 C C . GLU A 1 215 ? 1.640 -10.920 21.431 1.00 88.25 215 GLU A C 1
ATOM 1663 O O . GLU A 1 215 ? 1.179 -12.065 21.480 1.00 88.25 215 GLU A O 1
ATOM 1668 N N . GLU A 1 216 ? 0.972 -9.857 21.885 1.00 88.69 216 GLU A N 1
ATOM 1669 C CA . GLU A 1 216 ? -0.355 -9.965 22.494 1.00 88.69 216 GLU A CA 1
ATOM 1670 C C . GLU A 1 216 ? -1.352 -10.628 21.530 1.00 88.69 216 GLU A C 1
ATOM 1672 O O . GLU A 1 216 ? -2.026 -11.600 21.886 1.00 88.69 216 GLU A O 1
ATOM 1677 N N . LEU A 1 217 ? -1.403 -10.183 20.276 1.00 89.38 217 LEU A N 1
ATOM 1678 C CA . LEU A 1 217 ? -2.313 -10.736 19.276 1.00 89.38 217 LEU A CA 1
ATOM 1679 C C . LEU A 1 217 ? -2.009 -12.206 18.944 1.00 89.38 217 LEU A C 1
ATOM 1681 O O . LEU A 1 217 ? -2.935 -12.998 18.751 1.00 89.38 217 LEU A O 1
ATOM 1685 N N . PHE A 1 218 ? -0.733 -12.600 18.901 1.00 89.69 218 PHE A N 1
ATOM 1686 C CA . PHE A 1 218 ? -0.329 -13.987 18.669 1.00 89.69 218 PHE A CA 1
ATOM 1687 C C . PHE A 1 218 ? -0.673 -14.893 19.850 1.00 89.69 218 PHE A C 1
ATOM 1689 O O . PHE A 1 218 ? -1.063 -16.036 19.620 1.00 89.69 218 PHE A O 1
ATOM 1696 N N . THR A 1 219 ? -0.570 -14.411 21.095 1.00 86.94 219 THR A N 1
ATOM 1697 C CA . THR A 1 219 ? -0.949 -15.210 22.278 1.00 86.94 219 THR A CA 1
ATOM 1698 C C . THR A 1 219 ? -2.437 -15.551 22.310 1.00 86.94 219 THR A C 1
ATOM 1700 O O . THR A 1 219 ? -2.817 -16.587 22.850 1.00 86.94 219 THR A O 1
ATOM 1703 N N . ARG A 1 220 ? -3.277 -14.713 21.691 1.00 86.12 220 ARG A N 1
ATOM 1704 C CA . ARG A 1 220 ? -4.731 -14.914 21.584 1.00 86.12 220 ARG A CA 1
ATOM 1705 C C . ARG A 1 220 ? -5.158 -15.663 20.322 1.00 86.12 220 ARG A C 1
ATOM 1707 O O . ARG A 1 220 ? -6.348 -15.896 20.120 1.00 86.12 220 ARG A O 1
ATOM 1714 N N . ALA A 1 221 ? -4.212 -16.040 19.466 1.00 87.56 221 ALA A N 1
ATOM 1715 C CA . ALA A 1 221 ? -4.477 -16.831 18.277 1.00 87.56 221 ALA A CA 1
ATOM 1716 C C . ALA A 1 221 ? -4.255 -18.329 18.551 1.00 87.56 221 ALA A C 1
ATOM 1718 O O . ALA A 1 221 ? -3.313 -18.691 19.260 1.00 87.56 221 ALA A O 1
ATOM 1719 N N . PRO A 1 222 ? -5.044 -19.230 17.932 1.00 89.44 222 PRO A N 1
ATOM 1720 C CA . PRO A 1 222 ? -4.694 -20.647 17.871 1.00 89.44 222 PRO A CA 1
ATOM 1721 C C . PRO A 1 222 ? -3.270 -20.837 17.331 1.00 89.44 222 PRO A C 1
ATOM 1723 O O . PRO A 1 222 ? -2.843 -20.111 16.432 1.00 89.44 222 PRO A O 1
ATOM 1726 N N . SER A 1 223 ? -2.523 -21.801 17.874 1.00 86.88 223 SER A N 1
ATOM 1727 C CA . SER A 1 223 ? -1.073 -21.923 17.647 1.00 86.88 223 SER A CA 1
ATOM 1728 C C . SER A 1 223 ? -0.681 -22.079 16.171 1.00 86.88 223 SER A C 1
ATOM 1730 O O . SER A 1 223 ? 0.331 -21.523 15.732 1.00 86.88 223 SER A O 1
ATOM 1732 N N . ASP A 1 224 ? -1.492 -22.781 15.379 1.00 91.44 224 ASP A N 1
ATOM 1733 C CA . ASP A 1 224 ? -1.289 -22.956 13.940 1.00 91.44 224 ASP A CA 1
ATOM 1734 C C . ASP A 1 224 ? -1.514 -21.643 13.162 1.00 91.44 224 ASP A C 1
ATOM 1736 O O . ASP A 1 224 ? -0.751 -21.316 12.247 1.00 91.44 224 ASP A O 1
ATOM 1740 N N . ILE A 1 225 ? -2.536 -20.866 13.540 1.00 91.88 225 ILE A N 1
ATOM 1741 C CA . ILE A 1 225 ? -2.850 -19.555 12.962 1.00 91.88 225 ILE A CA 1
ATOM 1742 C C . ILE A 1 225 ? -1.772 -18.548 13.361 1.00 91.88 225 ILE A C 1
ATOM 1744 O O . ILE A 1 225 ? -1.239 -17.857 12.494 1.00 91.88 225 ILE A O 1
ATOM 1748 N N . GLY A 1 226 ? -1.394 -18.509 14.641 1.00 90.62 226 GLY A N 1
ATOM 1749 C CA . GLY A 1 226 ? -0.342 -17.635 15.158 1.00 90.62 226 GLY A CA 1
ATOM 1750 C C . GLY A 1 226 ? 1.002 -17.877 14.468 1.00 90.62 226 GLY A C 1
ATOM 1751 O O . GLY A 1 226 ? 1.671 -16.923 14.077 1.00 90.62 226 GLY A O 1
ATOM 1752 N N . THR A 1 227 ? 1.366 -19.140 14.216 1.00 92.62 227 THR A N 1
ATOM 1753 C CA . THR A 1 227 ? 2.597 -19.483 13.479 1.00 92.62 227 THR A CA 1
ATOM 1754 C C . THR A 1 227 ? 2.567 -18.954 12.043 1.00 92.62 227 THR A C 1
ATOM 1756 O O . THR A 1 227 ? 3.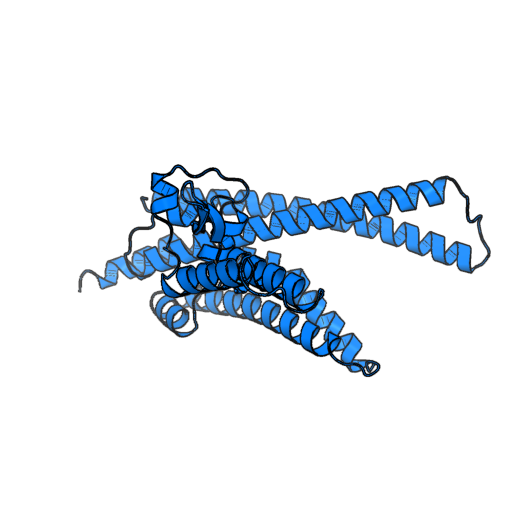533 -18.336 11.591 1.00 92.62 227 THR A O 1
ATOM 1759 N N . ARG A 1 228 ? 1.451 -19.154 11.328 1.00 94.12 228 ARG A N 1
ATOM 1760 C CA . ARG A 1 228 ? 1.281 -18.661 9.950 1.00 94.12 228 ARG A CA 1
ATOM 1761 C C . ARG A 1 228 ? 1.292 -17.136 9.878 1.00 94.12 228 ARG A C 1
ATOM 1763 O O . ARG A 1 228 ? 1.958 -16.583 9.008 1.00 94.12 228 ARG A O 1
ATOM 1770 N N . LEU A 1 229 ? 0.601 -16.464 10.800 1.00 93.38 229 LEU A N 1
ATOM 1771 C CA . LEU A 1 229 ? 0.588 -15.004 10.873 1.00 93.38 229 LEU A CA 1
ATOM 1772 C C . LEU A 1 229 ? 1.977 -14.451 11.186 1.00 93.38 229 LEU A C 1
ATOM 1774 O O . LEU A 1 229 ? 2.420 -13.545 10.496 1.00 93.38 229 LEU A O 1
ATOM 1778 N N . ARG A 1 230 ? 2.711 -15.038 12.139 1.00 94.00 230 ARG A N 1
ATOM 1779 C CA . ARG A 1 230 ? 4.084 -14.619 12.454 1.00 94.00 230 ARG A CA 1
ATOM 1780 C C . ARG A 1 230 ? 5.018 -14.755 11.250 1.00 94.00 230 ARG A C 1
ATOM 1782 O O . ARG A 1 230 ? 5.824 -13.860 11.006 1.00 94.00 230 ARG A O 1
ATOM 1789 N N . ALA A 1 231 ? 4.903 -15.843 10.487 1.00 94.94 231 ALA A N 1
ATOM 1790 C CA . ALA A 1 231 ? 5.675 -16.026 9.259 1.00 94.94 231 ALA A CA 1
ATOM 1791 C C . ALA A 1 231 ? 5.330 -14.965 8.199 1.00 94.94 231 ALA A C 1
ATOM 1793 O O . ALA A 1 231 ? 6.236 -14.358 7.632 1.00 94.94 231 ALA A O 1
ATOM 1794 N N . ALA A 1 232 ? 4.039 -14.695 7.980 1.00 95.62 232 ALA A N 1
ATOM 1795 C CA . ALA A 1 232 ? 3.585 -13.677 7.032 1.00 95.62 232 ALA A CA 1
ATOM 1796 C C . ALA A 1 232 ? 4.006 -12.258 7.451 1.00 95.62 232 ALA A C 1
ATOM 1798 O O . ALA A 1 232 ? 4.525 -11.505 6.633 1.00 95.62 232 ALA A O 1
ATOM 1799 N N . THR A 1 233 ? 3.874 -11.911 8.734 1.00 94.88 233 THR A N 1
ATOM 1800 C CA . THR A 1 233 ? 4.357 -10.637 9.283 1.00 94.88 233 THR A CA 1
ATOM 1801 C C . THR A 1 233 ? 5.863 -10.486 9.091 1.00 94.88 233 THR A C 1
ATOM 1803 O O . THR A 1 233 ? 6.315 -9.440 8.638 1.00 94.88 233 THR A O 1
ATOM 1806 N N . LYS A 1 234 ? 6.649 -11.538 9.363 1.00 94.81 234 LYS A N 1
ATOM 1807 C CA . LYS A 1 234 ? 8.101 -11.516 9.144 1.00 94.81 234 LYS A CA 1
ATOM 1808 C C . LYS A 1 234 ? 8.461 -11.301 7.672 1.00 94.81 234 LYS A C 1
ATOM 1810 O O . LYS A 1 234 ? 9.430 -10.601 7.404 1.00 94.81 234 LYS A O 1
ATOM 1815 N N . ALA A 1 235 ? 7.705 -11.880 6.738 1.00 95.50 235 ALA A N 1
ATOM 1816 C CA . ALA A 1 235 ? 7.925 -11.672 5.308 1.00 95.50 235 ALA A CA 1
ATOM 1817 C C . ALA A 1 235 ? 7.696 -10.204 4.908 1.00 95.50 235 ALA A C 1
ATOM 1819 O O . ALA A 1 235 ? 8.566 -9.607 4.281 1.00 95.50 235 ALA A O 1
ATOM 1820 N N . VAL A 1 236 ? 6.587 -9.599 5.355 1.00 95.69 236 VAL A N 1
ATOM 1821 C CA . VAL A 1 236 ? 6.289 -8.178 5.098 1.00 95.69 236 VAL A CA 1
ATOM 1822 C C . VAL A 1 236 ? 7.363 -7.267 5.697 1.00 95.69 236 VAL A C 1
ATOM 1824 O O . VAL A 1 236 ? 7.895 -6.411 4.998 1.00 95.69 236 VAL A O 1
ATOM 1827 N N . VAL A 1 237 ? 7.734 -7.482 6.964 1.00 93.94 237 VAL A N 1
ATOM 1828 C CA . VAL A 1 237 ? 8.805 -6.713 7.621 1.00 93.94 237 VAL A CA 1
ATOM 1829 C C . VAL A 1 237 ? 10.139 -6.894 6.893 1.00 93.94 237 VAL A C 1
ATOM 1831 O O . VAL A 1 237 ? 10.859 -5.923 6.697 1.00 93.94 237 VAL A O 1
ATOM 1834 N N . GLY A 1 238 ? 10.457 -8.113 6.451 1.00 94.50 238 GLY A N 1
ATOM 1835 C CA . GLY A 1 238 ? 11.669 -8.396 5.683 1.00 94.50 238 GLY A CA 1
ATOM 1836 C C . GLY A 1 238 ? 11.747 -7.594 4.384 1.00 94.50 238 GLY A C 1
ATOM 1837 O O . GLY A 1 238 ? 12.789 -7.017 4.100 1.00 94.50 238 GLY A O 1
ATOM 1838 N N . ALA A 1 239 ? 10.643 -7.490 3.642 1.00 94.75 239 ALA A N 1
ATOM 1839 C CA . ALA A 1 239 ? 10.588 -6.683 2.424 1.00 94.75 239 ALA A CA 1
ATOM 1840 C C . ALA A 1 239 ? 10.748 -5.175 2.698 1.00 94.75 239 ALA A C 1
ATOM 1842 O O . ALA A 1 239 ? 11.390 -4.481 1.916 1.00 94.75 239 ALA A O 1
ATOM 1843 N N . VAL A 1 240 ? 10.221 -4.662 3.815 1.00 93.25 240 VAL A N 1
ATOM 1844 C CA . VAL A 1 240 ? 10.425 -3.256 4.221 1.00 93.25 240 VAL A CA 1
ATOM 1845 C C . VAL A 1 240 ? 11.881 -2.992 4.596 1.00 93.25 240 VAL A C 1
ATOM 1847 O O . VAL A 1 240 ? 12.471 -2.027 4.125 1.00 93.25 240 VAL A O 1
ATOM 1850 N N . VAL A 1 241 ? 12.488 -3.886 5.381 1.00 93.94 241 VAL A N 1
ATOM 1851 C CA . VAL A 1 241 ? 13.918 -3.806 5.717 1.00 93.94 241 VAL A CA 1
ATOM 1852 C C . VAL A 1 241 ? 14.780 -3.877 4.455 1.00 93.94 241 VAL A C 1
ATOM 1854 O O . VAL A 1 241 ? 15.802 -3.198 4.379 1.00 93.94 241 VAL A O 1
ATOM 1857 N N . ALA A 1 242 ? 14.363 -4.653 3.450 1.00 93.50 242 ALA A N 1
ATOM 1858 C CA . ALA A 1 242 ? 15.048 -4.697 2.166 1.00 93.50 242 ALA A CA 1
ATOM 1859 C C . ALA A 1 242 ? 15.020 -3.342 1.444 1.00 93.50 242 ALA A C 1
ATOM 1861 O O . ALA A 1 242 ? 16.052 -2.933 0.922 1.00 93.50 242 ALA A O 1
ATOM 1862 N N . ALA A 1 243 ? 13.897 -2.614 1.480 1.00 92.75 243 ALA A N 1
ATOM 1863 C CA . ALA A 1 243 ? 13.819 -1.254 0.942 1.00 92.75 243 ALA A CA 1
ATOM 1864 C C . ALA A 1 243 ? 14.776 -0.292 1.646 1.00 92.75 243 ALA A C 1
ATOM 1866 O O . ALA A 1 243 ? 15.604 0.322 0.982 1.00 92.75 243 ALA A O 1
ATOM 1867 N N . SER A 1 244 ? 14.758 -0.249 2.982 1.00 92.00 244 SER A N 1
ATOM 1868 C CA . SER A 1 244 ? 15.690 0.597 3.740 1.00 92.00 244 SER A CA 1
ATOM 1869 C C . SER A 1 244 ? 17.151 0.264 3.430 1.00 92.00 244 SER A C 1
ATOM 1871 O O . SER A 1 244 ? 17.994 1.153 3.338 1.00 92.00 244 SER A O 1
ATOM 1873 N N . ARG A 1 245 ? 17.466 -1.021 3.228 1.00 93.31 245 ARG A N 1
ATOM 1874 C CA . ARG A 1 245 ? 18.815 -1.449 2.856 1.00 93.31 245 ARG A CA 1
ATOM 1875 C C . ARG A 1 245 ? 19.205 -1.012 1.442 1.00 93.31 245 ARG A C 1
ATOM 1877 O O . ARG A 1 245 ? 20.363 -0.658 1.233 1.00 93.31 245 ARG A O 1
ATOM 1884 N N . MET A 1 246 ? 18.275 -1.038 0.488 1.00 93.44 246 MET A N 1
ATOM 1885 C CA . MET A 1 246 ? 18.516 -0.501 -0.854 1.00 93.44 246 MET A CA 1
ATOM 1886 C C . MET A 1 246 ? 18.796 1.002 -0.797 1.00 93.44 246 MET A C 1
ATOM 1888 O O . MET A 1 246 ? 19.804 1.428 -1.355 1.00 93.44 246 MET A O 1
ATOM 1892 N N . ASP A 1 247 ? 18.009 1.771 -0.039 1.00 90.81 247 ASP A N 1
ATOM 1893 C CA . ASP A 1 247 ? 18.226 3.216 0.139 1.00 90.81 247 ASP A CA 1
ATOM 1894 C C . ASP A 1 247 ? 19.618 3.509 0.739 1.00 90.81 247 ASP A C 1
ATOM 1896 O O . ASP A 1 247 ? 20.354 4.381 0.267 1.00 90.81 247 ASP A O 1
ATOM 1900 N N . GLU A 1 248 ? 20.042 2.730 1.744 1.00 91.56 248 GLU A N 1
ATOM 1901 C CA . GLU A 1 248 ? 21.400 2.811 2.300 1.00 91.56 248 GLU A CA 1
ATOM 1902 C C . GLU A 1 248 ? 22.480 2.530 1.245 1.00 91.56 248 GLU A C 1
ATOM 1904 O O . GLU A 1 248 ? 23.525 3.183 1.238 1.00 91.56 248 GLU A O 1
ATOM 1909 N N . MET A 1 249 ? 22.269 1.547 0.368 1.00 92.88 249 MET A N 1
ATOM 1910 C CA . MET A 1 249 ? 23.225 1.195 -0.684 1.00 92.88 249 MET A CA 1
ATOM 1911 C C . MET A 1 249 ? 23.293 2.264 -1.779 1.00 92.88 249 MET A C 1
ATOM 1913 O O . MET A 1 249 ? 24.393 2.604 -2.213 1.00 92.88 249 MET A O 1
ATOM 1917 N N . GLU A 1 250 ? 22.155 2.836 -2.168 1.00 90.38 250 GLU A N 1
ATOM 1918 C CA . GLU A 1 250 ? 22.051 3.943 -3.129 1.00 90.38 250 GLU A CA 1
ATOM 1919 C C . GLU A 1 250 ? 22.692 5.236 -2.617 1.00 90.38 250 GLU A C 1
ATOM 1921 O O . GLU A 1 250 ? 23.239 6.007 -3.404 1.00 90.38 250 GLU A O 1
ATOM 1926 N N . SER A 1 251 ? 22.723 5.438 -1.298 1.00 90.81 251 SER A N 1
ATOM 1927 C CA . SER A 1 251 ? 23.419 6.573 -0.679 1.00 90.81 251 SER A CA 1
ATOM 1928 C C . SER A 1 251 ? 24.953 6.488 -0.748 1.00 90.81 251 SER A C 1
ATOM 1930 O O . SER A 1 251 ? 25.645 7.471 -0.469 1.00 90.81 251 SER A O 1
ATOM 1932 N N . LYS A 1 252 ? 25.522 5.328 -1.110 1.00 88.56 252 LYS A N 1
ATOM 1933 C CA . LYS A 1 252 ? 26.975 5.160 -1.229 1.00 88.56 252 LYS A CA 1
ATOM 1934 C C . LYS A 1 252 ? 27.497 5.851 -2.488 1.00 88.56 252 LYS A C 1
ATOM 1936 O O . LYS A 1 252 ? 27.144 5.488 -3.602 1.00 88.56 252 LYS A O 1
ATOM 1941 N N . GLU A 1 253 ? 28.454 6.759 -2.313 1.00 80.81 253 GLU A N 1
ATOM 1942 C CA . GLU A 1 253 ? 29.132 7.441 -3.429 1.00 80.81 253 GLU A CA 1
ATOM 1943 C C . GLU A 1 253 ? 30.142 6.548 -4.182 1.00 80.81 253 GLU A C 1
ATOM 1945 O O . GLU A 1 253 ? 30.562 6.868 -5.296 1.00 80.81 253 GLU A O 1
ATOM 1950 N N . ALA A 1 254 ? 30.579 5.441 -3.574 1.00 89.31 254 ALA A N 1
ATOM 1951 C CA . ALA A 1 254 ? 31.563 4.535 -4.163 1.00 89.31 254 ALA A CA 1
ATOM 1952 C C . ALA A 1 254 ? 30.940 3.612 -5.223 1.00 89.31 254 ALA A C 1
ATOM 1954 O O . ALA A 1 254 ? 29.781 3.219 -5.122 1.00 89.31 254 ALA A O 1
ATOM 1955 N N . ALA A 1 255 ? 31.745 3.201 -6.209 1.00 89.50 255 ALA A N 1
ATOM 1956 C CA . ALA A 1 255 ? 31.328 2.195 -7.182 1.00 89.50 255 ALA A CA 1
ATOM 1957 C C . ALA A 1 255 ? 31.018 0.857 -6.490 1.00 89.50 255 ALA A C 1
ATOM 1959 O O . ALA A 1 255 ? 31.806 0.390 -5.665 1.00 89.50 255 ALA A O 1
ATOM 1960 N N . TRP A 1 256 ? 29.892 0.245 -6.855 1.00 92.88 256 TRP A N 1
ATOM 1961 C CA . TRP A 1 256 ? 29.440 -1.012 -6.265 1.00 92.88 256 TRP A CA 1
ATOM 1962 C C . TRP A 1 256 ? 30.292 -2.198 -6.723 1.00 92.88 256 TRP A C 1
ATOM 1964 O O . TRP A 1 256 ? 30.698 -2.304 -7.884 1.00 92.88 256 TRP A O 1
ATOM 1974 N N . THR A 1 257 ? 30.551 -3.108 -5.792 1.00 94.25 257 THR A N 1
ATOM 1975 C CA . THR A 1 257 ? 31.158 -4.414 -6.064 1.00 94.25 257 THR A CA 1
ATOM 1976 C C . THR A 1 257 ? 30.145 -5.375 -6.697 1.00 94.25 257 THR A C 1
ATOM 1978 O O . THR A 1 257 ? 28.938 -5.172 -6.610 1.00 94.25 257 THR A O 1
ATOM 1981 N N . ALA A 1 258 ? 30.621 -6.459 -7.321 1.00 93.94 258 ALA A N 1
ATOM 1982 C CA . ALA A 1 258 ? 29.734 -7.478 -7.893 1.00 93.94 258 ALA A CA 1
ATOM 1983 C C . ALA A 1 258 ? 28.825 -8.139 -6.836 1.00 93.94 258 ALA A C 1
ATOM 1985 O O . ALA A 1 258 ? 27.663 -8.404 -7.118 1.00 93.94 258 ALA A O 1
ATOM 1986 N N . GLU A 1 259 ? 29.337 -8.349 -5.618 1.00 94.00 259 GLU A N 1
ATOM 1987 C CA . GLU A 1 259 ? 28.556 -8.883 -4.493 1.00 94.00 259 GLU A CA 1
ATOM 1988 C C . GLU A 1 259 ? 27.454 -7.909 -4.052 1.00 94.00 259 GLU A C 1
ATOM 1990 O O . GLU A 1 259 ? 26.352 -8.334 -3.723 1.00 94.00 259 GLU A O 1
ATOM 1995 N N . GLU A 1 260 ? 27.726 -6.601 -4.072 1.00 93.88 260 GLU A N 1
ATOM 1996 C CA . GLU A 1 260 ? 26.720 -5.579 -3.759 1.00 93.88 260 GLU A CA 1
ATOM 1997 C C . GLU A 1 260 ? 25.639 -5.483 -4.838 1.00 93.88 260 GLU A C 1
ATOM 1999 O O . GLU A 1 260 ? 24.483 -5.260 -4.503 1.00 93.88 260 GLU A O 1
ATOM 2004 N N . ILE A 1 261 ? 25.984 -5.686 -6.112 1.00 93.94 261 ILE A N 1
ATOM 2005 C CA . ILE A 1 261 ? 24.991 -5.746 -7.194 1.00 93.94 261 ILE A CA 1
ATOM 2006 C C . ILE A 1 261 ? 24.068 -6.957 -6.995 1.00 93.94 261 ILE A C 1
ATOM 2008 O O . ILE A 1 261 ? 22.851 -6.802 -7.014 1.00 93.94 261 ILE A O 1
ATOM 2012 N N . GLU A 1 262 ? 24.628 -8.141 -6.726 1.00 95.50 262 GLU A N 1
ATOM 2013 C CA . GLU A 1 262 ? 23.834 -9.353 -6.471 1.00 95.50 262 GLU A CA 1
ATOM 2014 C C . GLU A 1 262 ? 22.956 -9.220 -5.211 1.00 95.50 262 GLU A C 1
ATOM 2016 O O . GLU A 1 262 ? 21.805 -9.664 -5.195 1.00 95.50 262 GLU A O 1
ATOM 2021 N N . ASP A 1 263 ? 23.470 -8.583 -4.151 1.00 95.00 263 ASP A N 1
ATOM 2022 C CA . ASP A 1 263 ? 22.680 -8.277 -2.955 1.00 95.00 263 ASP A CA 1
ATOM 2023 C C . ASP A 1 263 ? 21.526 -7.318 -3.277 1.00 95.00 263 ASP A C 1
ATOM 2025 O O . ASP A 1 263 ? 20.387 -7.589 -2.900 1.00 95.00 263 ASP A O 1
ATOM 2029 N N . TYR A 1 264 ? 21.793 -6.243 -4.023 1.00 94.44 264 TYR A N 1
ATOM 2030 C CA . TYR A 1 264 ? 20.774 -5.278 -4.434 1.00 94.44 264 TYR A CA 1
ATOM 2031 C C . TYR A 1 264 ? 19.663 -5.939 -5.259 1.00 94.44 264 TYR A C 1
ATOM 2033 O O . TYR A 1 264 ? 18.488 -5.745 -4.950 1.00 94.44 264 TYR A O 1
ATOM 2041 N N . ASP A 1 265 ? 20.007 -6.780 -6.238 1.00 94.81 265 ASP A N 1
ATOM 2042 C CA . ASP A 1 265 ? 19.028 -7.502 -7.062 1.00 94.81 265 ASP A CA 1
ATOM 2043 C C . ASP A 1 265 ? 18.108 -8.380 -6.196 1.00 94.81 265 ASP A C 1
ATOM 2045 O O . ASP A 1 265 ? 16.881 -8.351 -6.328 1.00 94.81 265 ASP A O 1
ATOM 2049 N N . ARG A 1 266 ? 18.680 -9.095 -5.219 1.00 95.31 266 ARG A N 1
ATOM 2050 C CA . ARG A 1 266 ? 17.911 -9.897 -4.257 1.00 95.31 266 ARG A CA 1
ATOM 2051 C C . ARG A 1 266 ? 16.987 -9.042 -3.382 1.00 95.31 266 ARG A C 1
ATOM 2053 O O . ARG A 1 266 ? 15.863 -9.460 -3.092 1.00 95.31 266 ARG A O 1
ATOM 2060 N N . LEU A 1 267 ? 17.450 -7.885 -2.908 1.00 95.31 267 LEU A N 1
ATOM 2061 C CA . LEU A 1 267 ? 16.637 -6.966 -2.101 1.00 95.31 267 LEU A CA 1
ATOM 2062 C C . LEU A 1 267 ? 15.501 -6.360 -2.935 1.00 95.31 267 LEU A C 1
ATOM 2064 O O . LEU A 1 267 ? 14.366 -6.270 -2.459 1.00 95.31 267 LEU A O 1
ATOM 2068 N N . MET A 1 268 ? 15.780 -6.032 -4.197 1.00 93.88 268 MET A N 1
ATOM 2069 C CA . MET A 1 268 ? 14.801 -5.528 -5.154 1.00 93.88 268 MET A CA 1
ATOM 2070 C C . MET A 1 268 ? 13.700 -6.558 -5.415 1.00 93.88 268 MET A C 1
ATOM 2072 O O . MET A 1 268 ? 12.520 -6.206 -5.382 1.00 93.88 268 MET A O 1
ATOM 2076 N N . GLU A 1 269 ? 14.047 -7.835 -5.600 1.00 93.25 269 GLU A N 1
ATOM 2077 C CA . GLU A 1 269 ? 13.063 -8.919 -5.732 1.00 93.25 269 GLU A CA 1
ATOM 2078 C C . GLU A 1 269 ? 12.157 -9.027 -4.494 1.00 93.25 269 GLU A C 1
ATOM 2080 O O . GLU A 1 269 ? 10.932 -9.133 -4.618 1.00 93.25 269 GLU A O 1
ATOM 2085 N N . GLN A 1 270 ? 12.736 -8.949 -3.289 1.00 93.31 270 GLN A N 1
ATOM 2086 C CA . GLN A 1 270 ? 11.971 -8.979 -2.037 1.00 93.31 270 GLN A CA 1
ATOM 2087 C C . GLN A 1 270 ? 11.007 -7.793 -1.930 1.00 93.31 270 GLN A C 1
ATOM 2089 O O . GLN A 1 270 ? 9.834 -7.980 -1.592 1.00 93.31 270 GLN A O 1
ATOM 2094 N N . TRP A 1 271 ? 11.476 -6.587 -2.253 1.00 93.69 271 TRP A N 1
ATOM 2095 C CA . TRP A 1 271 ? 10.661 -5.375 -2.240 1.00 93.69 271 TRP A CA 1
ATOM 2096 C C . TRP A 1 271 ? 9.550 -5.399 -3.294 1.00 93.69 271 TRP A C 1
ATOM 2098 O O . TRP A 1 271 ? 8.403 -5.054 -2.994 1.00 93.69 271 TRP A O 1
ATOM 2108 N N . CYS A 1 272 ? 9.851 -5.858 -4.511 1.00 91.38 272 CYS A N 1
ATOM 2109 C CA . CYS A 1 272 ? 8.861 -6.024 -5.575 1.00 91.38 272 CYS A CA 1
ATOM 2110 C C . CYS A 1 272 ? 7.765 -7.023 -5.172 1.00 91.38 272 CYS A C 1
ATOM 2112 O O . CYS A 1 272 ? 6.592 -6.816 -5.488 1.00 91.38 272 CYS A O 1
ATOM 2114 N N . GLY A 1 273 ? 8.118 -8.058 -4.403 1.00 93.38 273 GLY A N 1
ATOM 2115 C CA . GLY A 1 273 ? 7.176 -9.040 -3.867 1.00 93.38 273 GLY A CA 1
ATOM 2116 C C . GLY A 1 273 ? 6.265 -8.537 -2.738 1.00 93.38 273 GLY A C 1
ATOM 2117 O O . GLY A 1 273 ? 5.313 -9.237 -2.380 1.00 93.38 273 GLY A O 1
ATOM 2118 N N . LEU A 1 274 ? 6.497 -7.341 -2.178 1.00 95.31 274 LEU A N 1
ATOM 2119 C CA . LEU A 1 274 ? 5.789 -6.849 -0.987 1.00 95.31 274 LEU A CA 1
ATOM 2120 C C . LEU A 1 274 ? 4.264 -6.851 -1.137 1.00 95.31 274 LEU A C 1
ATOM 2122 O O . LEU A 1 274 ? 3.556 -7.239 -0.208 1.00 95.31 274 LEU A O 1
ATOM 2126 N N . THR A 1 275 ? 3.739 -6.444 -2.295 1.00 95.94 275 THR A N 1
ATOM 2127 C CA . THR A 1 275 ? 2.285 -6.395 -2.515 1.00 95.94 275 THR A CA 1
ATOM 2128 C C . THR A 1 275 ? 1.653 -7.784 -2.384 1.00 95.94 275 THR A C 1
ATOM 2130 O O . THR A 1 275 ? 0.590 -7.932 -1.784 1.00 95.94 275 THR A O 1
ATOM 2133 N N . VAL A 1 276 ? 2.328 -8.827 -2.874 1.00 96.38 276 VAL A N 1
ATOM 2134 C CA . VAL A 1 276 ? 1.861 -10.215 -2.739 1.00 96.38 276 VAL A CA 1
ATOM 2135 C C . VAL A 1 276 ? 1.956 -10.675 -1.284 1.00 96.38 276 VAL A C 1
ATOM 2137 O O . VAL A 1 276 ? 1.003 -11.255 -0.766 1.00 96.38 276 VAL A O 1
ATOM 2140 N N . MET A 1 277 ? 3.053 -10.351 -0.591 1.00 97.00 277 MET A N 1
ATOM 2141 C CA . MET A 1 277 ? 3.231 -10.696 0.826 1.00 97.00 277 MET A CA 1
ATOM 2142 C C . MET A 1 277 ? 2.162 -10.049 1.721 1.00 97.00 277 MET A C 1
ATOM 2144 O O . MET A 1 277 ? 1.627 -10.702 2.618 1.00 97.00 277 MET A O 1
ATOM 2148 N N . LEU A 1 278 ? 1.798 -8.789 1.457 1.00 97.25 278 LEU A N 1
ATOM 2149 C CA . LEU A 1 278 ? 0.700 -8.107 2.149 1.00 97.25 278 LEU A CA 1
ATOM 2150 C C . LEU A 1 278 ? -0.653 -8.759 1.870 1.00 97.25 278 LEU A C 1
ATOM 2152 O O . LEU A 1 278 ? -1.450 -8.940 2.793 1.00 97.25 278 LEU A O 1
ATOM 2156 N N . ALA A 1 279 ? -0.910 -9.142 0.618 1.00 97.81 279 ALA A N 1
ATOM 2157 C CA . ALA A 1 279 ? -2.129 -9.854 0.259 1.00 97.81 279 ALA A CA 1
ATOM 2158 C C . ALA A 1 279 ? -2.216 -11.204 0.986 1.00 97.81 279 ALA A C 1
ATOM 2160 O O . ALA A 1 279 ? -3.276 -11.553 1.504 1.00 97.81 279 ALA A O 1
ATOM 2161 N N . ASP A 1 280 ? -1.112 -11.945 1.090 1.00 97.50 280 ASP A N 1
ATOM 2162 C CA . ASP A 1 280 ? -1.057 -13.204 1.836 1.00 97.50 280 ASP A CA 1
ATOM 2163 C C . ASP A 1 280 ? -1.299 -13.002 3.333 1.00 97.50 280 ASP A C 1
ATOM 2165 O O . ASP A 1 280 ? -2.106 -13.724 3.927 1.00 97.50 280 ASP A O 1
ATOM 2169 N N . TYR A 1 281 ? -0.679 -11.985 3.931 1.00 97.31 281 TYR A N 1
ATOM 2170 C CA . TYR A 1 281 ? -0.924 -11.591 5.317 1.00 97.31 281 TYR A CA 1
ATOM 2171 C C . TYR A 1 281 ? -2.413 -11.288 5.567 1.00 97.31 281 TYR A C 1
ATOM 2173 O O . TYR A 1 281 ? -3.046 -11.918 6.424 1.00 97.31 281 TYR A O 1
ATOM 2181 N N . ALA A 1 282 ? -3.008 -10.406 4.760 1.00 97.81 282 ALA A N 1
ATOM 2182 C CA . ALA A 1 282 ? -4.418 -10.033 4.861 1.00 97.81 282 ALA A CA 1
ATOM 2183 C C . ALA A 1 282 ? -5.353 -11.238 4.652 1.00 97.81 282 ALA A C 1
ATOM 2185 O O . ALA A 1 282 ? -6.367 -11.395 5.345 1.00 97.81 282 ALA A O 1
ATOM 2186 N N . ARG A 1 283 ? -4.993 -12.137 3.729 1.00 97.81 283 ARG A N 1
ATOM 2187 C CA . ARG A 1 283 ? -5.738 -13.364 3.426 1.00 97.81 283 ARG A CA 1
ATOM 2188 C C . ARG A 1 283 ? -5.732 -14.343 4.591 1.00 97.81 283 ARG A C 1
ATOM 2190 O O . ARG A 1 283 ? -6.780 -14.924 4.883 1.00 97.81 283 ARG A O 1
ATOM 2197 N N . ILE A 1 284 ? -4.586 -14.544 5.246 1.00 96.62 284 ILE A N 1
ATOM 2198 C CA . ILE A 1 284 ? -4.483 -15.429 6.415 1.00 96.62 284 ILE A CA 1
ATOM 2199 C C . ILE A 1 284 ? -5.394 -14.911 7.525 1.00 96.62 284 ILE A C 1
ATOM 2201 O O . ILE A 1 284 ? -6.176 -15.699 8.061 1.00 96.62 284 ILE A O 1
ATOM 2205 N N . ILE A 1 285 ? -5.357 -13.607 7.816 1.00 96.25 285 ILE A N 1
ATOM 2206 C CA . ILE A 1 285 ? -6.238 -12.992 8.816 1.00 96.25 285 ILE A CA 1
ATOM 2207 C C . ILE A 1 285 ? -7.704 -13.179 8.429 1.00 96.25 285 ILE A C 1
ATOM 2209 O O . ILE A 1 285 ? -8.471 -13.742 9.203 1.00 96.25 285 ILE A O 1
ATOM 2213 N N . THR A 1 286 ? -8.078 -12.776 7.212 1.00 96.75 286 THR A N 1
ATOM 2214 C CA . THR A 1 286 ? -9.465 -12.828 6.723 1.00 96.75 286 THR A CA 1
ATOM 2215 C C . THR A 1 286 ? -10.057 -14.234 6.850 1.00 96.75 286 THR A C 1
ATOM 2217 O O . THR A 1 286 ? -11.178 -14.395 7.321 1.00 96.75 286 THR A O 1
ATOM 2220 N N . LYS A 1 287 ? -9.295 -15.273 6.483 1.00 95.94 287 LYS A N 1
ATOM 2221 C CA . LYS A 1 287 ? -9.741 -16.674 6.584 1.00 95.94 287 LYS A CA 1
ATOM 2222 C C . LYS A 1 287 ? -9.790 -17.196 8.019 1.00 95.94 287 LYS A C 1
ATOM 2224 O O . LYS A 1 287 ? -10.579 -18.089 8.310 1.00 95.94 287 LYS A O 1
ATOM 2229 N N . SER A 1 288 ? -8.927 -16.682 8.890 1.00 94.06 288 SER A N 1
ATOM 2230 C CA . SER A 1 288 ? -8.777 -17.170 10.265 1.00 94.06 288 SER A CA 1
ATOM 2231 C C . SER A 1 288 ? -9.651 -16.407 11.263 1.00 94.06 288 SER A C 1
ATOM 2233 O O . SER A 1 288 ? -9.791 -16.839 12.404 1.00 94.06 288 SER A O 1
ATOM 2235 N N . LEU A 1 289 ? -10.263 -15.295 10.845 1.00 92.88 289 LEU A N 1
ATOM 2236 C CA . LEU A 1 289 ? -11.012 -14.387 11.710 1.00 92.88 289 LEU A CA 1
ATOM 2237 C C . LEU A 1 289 ? -12.147 -15.059 12.506 1.00 92.88 289 LEU A C 1
ATOM 2239 O O . LEU A 1 289 ? -12.244 -14.784 13.703 1.00 92.88 289 LEU A O 1
ATOM 2243 N N . PRO A 1 290 ? -12.948 -15.989 11.943 1.00 91.06 290 PRO A N 1
ATOM 2244 C CA . PRO A 1 290 ? -13.944 -16.717 12.730 1.00 91.06 290 PRO A CA 1
ATOM 2245 C C . PRO A 1 290 ? -13.332 -17.529 13.883 1.00 91.06 290 PRO A C 1
ATOM 2247 O O . PRO A 1 290 ? -13.842 -17.487 15.000 1.00 91.06 290 PRO A O 1
ATOM 2250 N N . ALA A 1 291 ? -12.205 -18.207 13.640 1.00 88.25 291 ALA A N 1
ATOM 2251 C CA . ALA A 1 291 ? -11.496 -18.990 14.656 1.00 88.25 291 ALA A CA 1
ATOM 2252 C C . ALA A 1 291 ? -10.802 -18.105 15.706 1.00 88.25 291 ALA A C 1
ATOM 2254 O O . ALA A 1 291 ? -10.682 -18.482 16.867 1.00 88.25 291 ALA A O 1
ATOM 2255 N N . LEU A 1 292 ? -10.369 -16.903 15.319 1.00 86.31 292 LEU A N 1
ATOM 2256 C CA . LEU A 1 292 ? -9.802 -15.919 16.244 1.00 86.31 292 LEU A CA 1
ATOM 2257 C C . LEU A 1 292 ? -10.861 -15.379 17.221 1.00 86.31 292 LEU A C 1
ATOM 2259 O O . LEU A 1 292 ? -10.554 -15.134 18.384 1.00 86.31 292 LEU A O 1
ATOM 2263 N N . ARG A 1 293 ? -12.121 -15.248 16.784 1.00 86.75 293 ARG A N 1
ATOM 2264 C CA . ARG A 1 293 ? -13.228 -14.807 17.651 1.00 86.75 293 ARG A CA 1
ATOM 2265 C C . ARG A 1 293 ? -13.659 -15.868 18.665 1.00 86.75 293 ARG A C 1
ATOM 2267 O O . ARG A 1 293 ? -14.004 -15.505 19.786 1.00 86.75 293 ARG A O 1
ATOM 2274 N N . SER A 1 294 ? -13.626 -17.155 18.307 1.00 80.56 294 SER A N 1
ATOM 2275 C CA . SER A 1 294 ? -14.043 -18.230 19.224 1.00 80.56 294 SER A CA 1
ATOM 2276 C C . SER A 1 294 ? -13.133 -18.354 20.451 1.00 80.56 294 SER A C 1
ATOM 2278 O O . SER A 1 294 ? -13.617 -18.641 21.542 1.00 80.56 294 SER A O 1
ATOM 2280 N N . VAL A 1 295 ? -11.837 -18.059 20.305 1.00 70.88 295 VAL A N 1
ATOM 2281 C CA . VAL A 1 295 ? -10.883 -18.048 21.431 1.00 70.88 295 VAL A CA 1
ATOM 2282 C C . VAL A 1 295 ? -11.162 -16.882 22.389 1.00 70.88 295 VAL A C 1
ATOM 2284 O O . VAL A 1 295 ? -11.116 -17.050 23.605 1.00 70.88 295 VAL A O 1
ATOM 2287 N N . GLY A 1 296 ? -11.528 -15.711 21.856 1.00 58.81 296 GLY A N 1
ATOM 2288 C CA . GLY A 1 296 ? -11.891 -14.541 22.663 1.00 58.81 296 GLY A CA 1
ATOM 2289 C C . GLY A 1 296 ? -13.160 -14.737 23.503 1.00 58.81 296 GLY A C 1
ATOM 2290 O O . GLY A 1 296 ? -13.253 -14.201 24.605 1.00 58.81 296 GLY A O 1
ATOM 2291 N N . SER A 1 297 ? -14.122 -15.541 23.029 1.00 57.69 297 SER A N 1
ATOM 2292 C CA . SER A 1 297 ? -15.350 -15.842 23.783 1.00 57.69 297 SER A CA 1
ATOM 2293 C C . SER A 1 297 ? -15.156 -16.825 24.943 1.00 57.69 297 SER A C 1
ATOM 2295 O O . SER A 1 297 ? -15.891 -16.749 25.927 1.00 57.69 297 SER A O 1
ATOM 2297 N N . GLU A 1 298 ? -14.164 -17.718 24.868 1.00 50.88 298 GLU A N 1
ATOM 2298 C CA . GLU A 1 298 ? -13.881 -18.687 25.940 1.00 50.88 298 GLU A CA 1
ATOM 2299 C C . GLU A 1 298 ? -13.170 -18.037 27.140 1.00 50.88 298 GLU A C 1
ATOM 2301 O O . GLU A 1 298 ? -13.412 -18.427 28.279 1.00 50.88 298 GLU A O 1
ATOM 2306 N N . GLY A 1 299 ? -12.371 -16.987 26.913 1.00 44.75 299 GLY A N 1
ATOM 2307 C CA . GLY A 1 299 ? -11.694 -16.233 27.979 1.00 44.75 299 GLY A CA 1
ATOM 2308 C C . GLY A 1 299 ? -12.578 -15.242 28.750 1.00 44.75 299 GLY A C 1
ATOM 2309 O O . GLY A 1 299 ? -12.192 -14.812 29.830 1.00 44.75 299 GLY A O 1
ATOM 2310 N N . ALA A 1 300 ? -13.757 -14.881 28.231 1.00 42.81 300 ALA A N 1
ATOM 2311 C CA . ALA A 1 300 ? -14.691 -13.949 28.881 1.00 42.81 300 ALA A CA 1
ATOM 2312 C C . ALA A 1 300 ? -15.719 -14.639 29.806 1.00 42.81 300 ALA A C 1
ATOM 2314 O O . ALA A 1 300 ? -16.567 -13.968 30.394 1.00 42.81 300 ALA A O 1
ATOM 2315 N N . SER A 1 301 ? -15.664 -15.972 29.910 1.00 39.19 301 SER A N 1
ATOM 2316 C CA . SER A 1 301 ? -16.575 -16.795 30.724 1.00 39.19 301 SER A CA 1
ATOM 2317 C C . SER A 1 301 ? -15.887 -17.466 31.927 1.00 39.19 301 SER A C 1
ATOM 2319 O O . SER A 1 301 ? -16.472 -18.368 32.528 1.00 39.19 301 SER A O 1
ATOM 2321 N N . ALA A 1 302 ? -14.664 -17.046 32.268 1.00 37.38 302 ALA A N 1
ATOM 2322 C CA . ALA A 1 302 ? -13.886 -17.506 33.423 1.00 37.38 302 ALA A CA 1
ATOM 2323 C C . ALA A 1 302 ? -13.612 -16.340 34.382 1.00 37.38 302 ALA A C 1
ATOM 2325 O O . ALA A 1 302 ? -13.633 -16.587 35.609 1.00 37.38 302 ALA A O 1
#

Secondary structure (DSSP, 8-state):
--HHHHHHHHHHHHHHHHHHHHHHHHHHHHHHHHHHHHHHHHHHHHTT-S-TT-HHHHHHHHHHHHHHHHHHHHHHHHHHHHHHHHHHHHHHHHHHHHTPPPPHHHHHTT-TT-PPPHHHHHTSPPPPHHHHHHHHHHHHHHSTTS----TTHHHHHHHHHHHHHHHTTEEEEE-TTS-EEEEEP-SHHHHHHHHHTHHHHHHSS--PPPHHHHHHHHHTS-HHHHHHHHHHHHHHHHHHHHHHHHHHHHT--SPPPHHHHHHHHHHHHHHHTHHHHHHHHHHHHHHHHHHHHHHHHHHTT-